Protein AF-A0A951KQ25-F1 (afdb_monomer_lite)

pLDDT: mean 88.74, std 12.43, range [46.16, 98.75]

Foldseek 3Di:
DDKDKDKDKDWDAPVNCVVDQKDWDKDWDQFWFQKKKKFKDKAAPDPVCRVPDFFKWKFKFAQCADDPPPRVRGFFTAGRQDRMWMEGQVDIQQRGDHRTGGTTMMIIMIRRPDADNSTMMMMMMMMTHGDPDDGDDDDPDPDPDPPPPPPPPPVDDDDFAEAAEDEASSYRDDHHPVRVVVVCVVVVGPDYDYDHPHDD

Secondary structure (DSSP, 8-state):
-EEEEEEEEEEE-HHHHHH-SEEEEEEEESS-EEEEEEEEEEEESSGGGTTS--EEEEEEE-TT---TTT-TTEEEE-TTS-SEEEEESS-B-TTB----B-SEEEEEEEEEEE--TT-EEEEEEEEEEE--SPPP----PPPP----------SS-----EEEEE--TTTT-SS-HHHHHHHHHHTT-SEEEE--SS--

Radius of gyration: 20.43 Å; chains: 1; bounding box: 43×46×65 Å

Sequence (200 aa):
MNTFTLQIDGHVSLEDKRNNDYRYVPFTLPLPAARLQVSYRYAAASPAEAHEPTVIDLGLFDPRGSEFPGGIGFRGWSGGARSKFMITAEEATPGYLPGPLPAGTYQVLLGLYQIPPGGADYQITIAATLTQEPLPIIAAMDAPAAVVEQAIDTGERFWLRGDWQSHTHHSDAHVTPEQLTAKARALGLDFLAITDYNTI

Structure (mmCIF, N/CA/C/O backbone):
data_AF-A0A951KQ25-F1
#
_entry.id   AF-A0A951KQ25-F1
#
loop_
_atom_site.group_PDB
_atom_site.id
_atom_site.type_symbol
_atom_site.label_atom_id
_atom_site.label_alt_id
_atom_site.label_comp_id
_atom_site.label_asym_id
_atom_site.label_entity_id
_atom_site.label_seq_id
_atom_site.pdbx_PDB_ins_code
_atom_site.Cartn_x
_atom_site.Cartn_y
_atom_site.Cartn_z
_atom_site.occupancy
_atom_site.B_iso_or_equiv
_atom_site.auth_seq_id
_atom_site.auth_comp_id
_atom_site.auth_asym_id
_atom_site.auth_atom_id
_atom_site.pdbx_PDB_model_num
ATOM 1 N N . MET A 1 1 ? -11.757 11.359 -20.714 1.00 60.56 1 MET A N 1
ATOM 2 C CA . MET A 1 1 ? -10.817 10.934 -19.655 1.00 60.56 1 MET A CA 1
ATOM 3 C C . MET A 1 1 ? -9.619 10.293 -20.323 1.00 60.56 1 MET A C 1
ATOM 5 O O . MET A 1 1 ? -9.824 9.447 -21.183 1.00 60.56 1 MET A O 1
ATOM 9 N N . ASN A 1 2 ? -8.408 10.746 -20.002 1.00 85.50 2 ASN A N 1
ATOM 10 C CA . ASN A 1 2 ? -7.184 10.216 -20.600 1.00 85.50 2 ASN A CA 1
ATOM 11 C C . ASN A 1 2 ? -6.657 9.079 -19.712 1.00 85.50 2 ASN A C 1
ATOM 13 O O . ASN A 1 2 ? -6.487 9.275 -18.510 1.00 85.50 2 ASN A O 1
ATOM 17 N N . THR A 1 3 ? -6.451 7.889 -20.266 1.00 91.75 3 THR A N 1
ATOM 18 C CA . THR A 1 3 ? -5.993 6.723 -19.497 1.00 91.75 3 THR A CA 1
ATOM 19 C C . THR A 1 3 ? -4.470 6.639 -19.540 1.00 91.75 3 THR A C 1
ATOM 21 O O . THR A 1 3 ? -3.866 6.776 -20.598 1.00 91.75 3 THR A O 1
ATOM 24 N N . PHE A 1 4 ? -3.851 6.399 -18.388 1.00 96.56 4 PHE A N 1
ATOM 25 C CA . PHE A 1 4 ? -2.427 6.112 -18.243 1.00 96.56 4 PHE A CA 1
ATOM 26 C C . PHE A 1 4 ? -2.246 4.647 -17.852 1.00 96.56 4 PHE A C 1
ATOM 28 O O . PHE A 1 4 ? -2.974 4.134 -16.999 1.00 96.56 4 PHE A O 1
ATOM 35 N N . THR A 1 5 ? -1.283 3.961 -18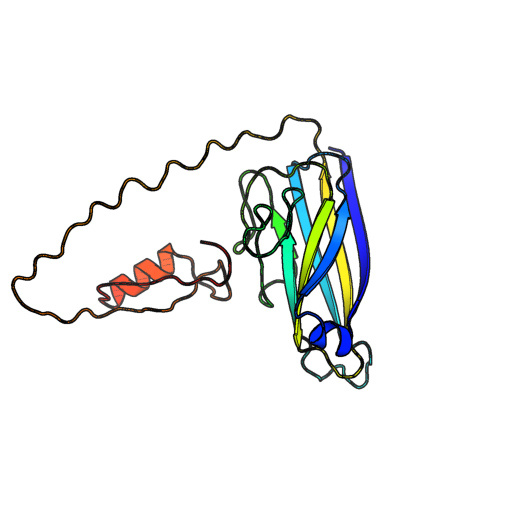.459 1.00 97.62 5 THR A N 1
ATOM 36 C CA . THR A 1 5 ? -0.910 2.597 -18.076 1.00 97.62 5 THR A CA 1
ATOM 37 C C . THR A 1 5 ? 0.597 2.434 -18.171 1.00 97.62 5 THR A C 1
ATOM 39 O O . THR A 1 5 ? 1.204 2.854 -19.152 1.00 97.62 5 THR A O 1
ATOM 42 N N . LEU A 1 6 ? 1.186 1.825 -17.147 1.00 98.44 6 LEU A N 1
ATOM 43 C CA . LEU A 1 6 ? 2.609 1.532 -17.067 1.00 98.44 6 LEU A CA 1
ATOM 44 C C . LEU A 1 6 ? 2.804 0.142 -16.467 1.00 98.44 6 LEU A C 1
ATOM 46 O O . LEU A 1 6 ? 2.183 -0.199 -15.461 1.00 98.44 6 LEU A O 1
ATOM 50 N N . GLN A 1 7 ? 3.690 -0.636 -17.075 1.00 98.62 7 GLN A N 1
ATOM 51 C CA . GLN A 1 7 ? 4.165 -1.897 -16.530 1.00 98.62 7 GLN A CA 1
ATOM 52 C C . GLN A 1 7 ? 5.635 -1.742 -16.151 1.00 98.62 7 GLN A C 1
ATOM 54 O O . GLN A 1 7 ? 6.405 -1.151 -16.907 1.00 98.62 7 GLN A O 1
ATOM 59 N N . ILE A 1 8 ? 6.003 -2.253 -14.981 1.00 98.62 8 ILE A N 1
ATOM 60 C CA . ILE A 1 8 ? 7.376 -2.248 -14.484 1.00 98.62 8 ILE A CA 1
ATOM 61 C C . ILE A 1 8 ? 7.723 -3.669 -14.075 1.00 98.62 8 ILE A C 1
ATOM 63 O O . ILE A 1 8 ? 7.067 -4.246 -13.211 1.00 98.62 8 ILE A O 1
ATOM 67 N N . ASP A 1 9 ? 8.755 -4.213 -14.698 1.00 98.38 9 ASP A N 1
ATOM 68 C CA . ASP A 1 9 ? 9.332 -5.509 -14.373 1.00 98.38 9 ASP A CA 1
ATOM 69 C C . ASP A 1 9 ? 10.614 -5.300 -13.559 1.00 98.38 9 ASP A C 1
ATOM 71 O O . ASP A 1 9 ? 11.345 -4.329 -13.778 1.00 98.38 9 ASP A O 1
ATOM 75 N N . GLY A 1 10 ? 10.897 -6.195 -12.617 1.00 98.06 10 GLY A N 1
ATOM 76 C CA . GLY A 1 10 ? 12.100 -6.104 -11.801 1.00 98.06 10 GLY A CA 1
ATOM 77 C C . GLY A 1 10 ? 12.425 -7.382 -11.044 1.00 98.06 10 GLY A C 1
ATOM 78 O O . GLY A 1 10 ? 11.666 -8.347 -11.055 1.00 98.06 10 GLY A O 1
ATOM 79 N N . HIS A 1 11 ? 13.576 -7.355 -10.379 1.00 98.06 11 HIS A N 1
ATOM 80 C CA . HIS A 1 11 ? 14.119 -8.453 -9.591 1.00 98.06 11 HIS A CA 1
ATOM 81 C C . HIS A 1 11 ? 14.554 -7.938 -8.218 1.00 98.06 11 HIS A C 1
ATOM 83 O O . HIS A 1 11 ? 15.036 -6.805 -8.101 1.00 98.06 11 HIS A O 1
ATOM 89 N N . VAL A 1 12 ? 14.390 -8.768 -7.192 1.00 98.06 12 VAL A N 1
ATOM 90 C CA . VAL A 1 12 ? 14.922 -8.554 -5.842 1.00 98.06 12 VAL A CA 1
ATOM 91 C C . VAL A 1 12 ? 15.672 -9.791 -5.376 1.00 98.06 12 VAL A C 1
ATOM 93 O O . VAL A 1 12 ? 15.195 -10.917 -5.495 1.00 98.06 12 VAL A O 1
ATOM 96 N N . SER A 1 13 ? 16.845 -9.567 -4.806 1.00 97.44 13 SER A N 1
ATOM 97 C CA . SER A 1 13 ? 17.728 -10.602 -4.284 1.00 97.44 13 SER A CA 1
ATOM 98 C C . SER A 1 13 ? 17.712 -10.650 -2.752 1.00 97.44 13 SER A C 1
ATOM 100 O O . SER A 1 13 ? 17.224 -9.742 -2.072 1.00 97.44 13 SER A O 1
ATOM 102 N N . LEU A 1 14 ? 18.318 -11.693 -2.178 1.00 95.25 14 LEU A N 1
ATOM 103 C CA . LEU A 1 14 ? 18.612 -11.720 -0.742 1.00 95.25 14 LEU A CA 1
ATOM 104 C C . LEU A 1 14 ? 19.540 -10.581 -0.303 1.00 95.25 14 LEU A C 1
ATOM 106 O O . LEU A 1 14 ? 19.454 -10.140 0.840 1.00 95.25 14 LEU A O 1
ATOM 110 N N . GLU A 1 15 ? 20.443 -10.123 -1.172 1.00 97.25 15 GLU A N 1
ATOM 111 C CA . GLU A 1 15 ? 21.316 -8.989 -0.866 1.00 97.25 15 GLU A CA 1
ATOM 112 C C . GLU A 1 15 ? 20.510 -7.695 -0.755 1.00 97.25 15 GLU A C 1
ATOM 114 O O . GLU A 1 15 ? 20.702 -6.943 0.199 1.00 97.25 15 GLU A O 1
ATOM 119 N N . ASP A 1 16 ? 19.539 -7.489 -1.648 1.00 97.38 16 ASP A N 1
ATOM 120 C CA . ASP A 1 16 ? 18.612 -6.361 -1.555 1.00 97.38 16 ASP A CA 1
ATOM 121 C C . ASP A 1 16 ? 17.887 -6.355 -0.213 1.00 97.38 16 ASP A C 1
ATOM 123 O O . ASP A 1 16 ? 17.933 -5.346 0.486 1.00 97.38 16 ASP A O 1
ATOM 127 N N . LYS A 1 17 ? 17.314 -7.501 0.185 1.00 95.44 17 LYS A N 1
ATOM 128 C CA . LYS A 1 17 ? 16.651 -7.653 1.488 1.00 95.44 17 LYS A CA 1
ATOM 129 C C . LYS A 1 17 ? 17.592 -7.361 2.661 1.00 95.44 17 LYS A C 1
ATOM 131 O O . LYS A 1 17 ? 17.181 -6.742 3.635 1.00 95.44 17 LYS A O 1
ATOM 136 N N . ARG A 1 18 ? 18.846 -7.820 2.599 1.00 96.19 18 ARG A N 1
ATOM 137 C CA . ARG A 1 18 ? 19.840 -7.582 3.664 1.00 96.19 18 ARG A CA 1
ATOM 138 C C . ARG A 1 18 ? 20.216 -6.109 3.788 1.00 96.19 18 ARG A C 1
ATOM 140 O O . ARG A 1 18 ? 20.493 -5.656 4.894 1.00 96.19 18 ARG A O 1
ATOM 147 N N . ASN A 1 19 ? 20.248 -5.390 2.671 1.00 96.12 19 ASN A N 1
ATOM 148 C CA . ASN A 1 19 ? 20.586 -3.972 2.640 1.00 96.12 19 ASN A CA 1
ATOM 149 C C . ASN A 1 19 ? 19.410 -3.098 3.083 1.00 96.12 19 ASN A C 1
ATOM 151 O O . ASN A 1 19 ? 19.608 -2.100 3.774 1.00 96.12 19 ASN A O 1
ATOM 155 N N . ASN A 1 20 ? 18.194 -3.453 2.668 1.00 93.62 20 ASN A N 1
ATOM 156 C CA . ASN A 1 20 ? 16.976 -2.748 3.028 1.00 93.62 20 ASN A CA 1
ATOM 157 C C . ASN A 1 20 ? 15.776 -3.698 2.936 1.00 93.62 20 ASN A C 1
ATOM 159 O O . ASN A 1 20 ? 15.554 -4.329 1.904 1.00 93.62 20 ASN A O 1
ATOM 163 N N . ASP A 1 21 ? 14.944 -3.738 3.976 1.00 93.69 21 ASP A N 1
ATOM 164 C CA . ASP A 1 21 ? 13.692 -4.503 3.946 1.00 93.69 21 ASP A CA 1
ATOM 165 C C . ASP A 1 21 ? 12.679 -3.952 2.926 1.00 93.69 21 ASP A C 1
ATOM 167 O O . ASP A 1 21 ? 11.667 -4.595 2.652 1.00 93.69 21 ASP A O 1
ATOM 171 N N . TYR A 1 22 ? 12.946 -2.787 2.331 1.00 93.50 22 TYR A N 1
ATOM 172 C CA . TYR A 1 22 ? 12.065 -2.127 1.381 1.00 93.50 22 TYR A CA 1
ATOM 173 C C . TYR A 1 22 ? 12.749 -1.842 0.046 1.00 93.50 22 TYR A C 1
ATOM 175 O O . TYR A 1 22 ? 13.848 -1.285 -0.024 1.00 93.50 22 TYR A O 1
ATOM 183 N N . ARG A 1 23 ? 12.026 -2.123 -1.039 1.00 95.88 23 ARG A N 1
ATOM 184 C CA . ARG A 1 23 ? 12.350 -1.670 -2.391 1.00 95.88 23 ARG A CA 1
ATOM 185 C C . ARG A 1 23 ? 11.338 -0.615 -2.832 1.00 95.88 23 ARG A C 1
ATOM 187 O O . ARG A 1 23 ? 10.141 -0.876 -2.882 1.00 95.88 23 ARG A O 1
ATOM 194 N N . TYR A 1 24 ? 11.835 0.562 -3.200 1.00 95.56 24 TYR A N 1
ATOM 195 C CA . TYR A 1 24 ? 11.031 1.655 -3.749 1.00 95.56 2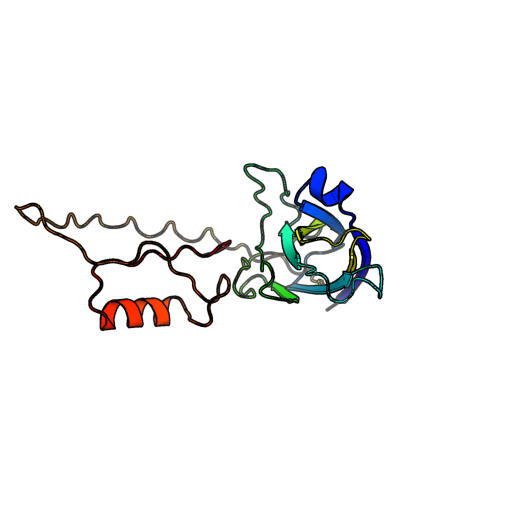4 TYR A CA 1
ATOM 196 C C . TYR A 1 24 ? 11.128 1.646 -5.274 1.00 95.56 24 TYR A C 1
ATOM 198 O O . TYR A 1 24 ? 12.229 1.660 -5.830 1.00 95.56 24 TYR A O 1
ATOM 206 N N . VAL A 1 25 ? 9.981 1.594 -5.944 1.00 97.94 25 VAL A N 1
ATOM 207 C CA . VAL A 1 25 ? 9.872 1.547 -7.403 1.00 97.94 25 VAL A CA 1
ATOM 208 C C . VAL A 1 25 ? 9.159 2.814 -7.887 1.00 97.94 25 VAL A C 1
ATOM 210 O O . VAL A 1 25 ? 7.938 2.926 -7.718 1.00 97.94 25 VAL A O 1
ATOM 213 N N . PRO A 1 26 ? 9.887 3.781 -8.476 1.00 97.88 26 PRO A N 1
ATOM 214 C CA . PRO A 1 26 ? 9.305 5.057 -8.856 1.00 97.88 26 PRO A CA 1
ATOM 215 C C . PRO A 1 26 ? 8.461 4.950 -10.125 1.00 97.88 26 PRO A C 1
ATOM 217 O O . PRO A 1 26 ? 8.818 4.258 -11.079 1.00 97.88 26 PRO A O 1
ATOM 220 N N . PHE A 1 27 ? 7.381 5.726 -10.178 1.00 98.44 27 PHE A N 1
ATOM 221 C CA . PHE A 1 27 ? 6.685 6.049 -11.422 1.00 98.44 27 PHE A CA 1
ATOM 222 C C . PHE A 1 27 ? 6.151 7.477 -11.378 1.00 98.44 27 PHE A C 1
ATOM 224 O O . PHE A 1 27 ? 5.847 8.004 -10.310 1.00 98.44 27 PHE A O 1
ATOM 231 N N . THR A 1 28 ? 6.004 8.110 -12.539 1.00 98.38 28 THR A N 1
ATOM 232 C CA . THR A 1 28 ? 5.539 9.499 -12.623 1.00 98.38 28 THR A CA 1
ATOM 233 C C . THR A 1 28 ? 4.183 9.566 -13.307 1.00 98.38 28 THR A C 1
ATOM 235 O O . THR A 1 28 ? 4.036 9.134 -14.450 1.00 98.38 28 THR A O 1
ATOM 238 N N . LEU A 1 29 ? 3.197 10.150 -12.623 1.00 97.94 29 LEU A N 1
ATOM 239 C CA . LEU A 1 29 ? 1.949 10.558 -13.261 1.00 97.94 29 LEU A CA 1
ATOM 240 C C . LEU A 1 29 ? 2.147 11.938 -13.905 1.00 97.94 29 LEU A C 1
ATOM 242 O O . LEU A 1 29 ? 2.522 12.879 -13.200 1.00 97.94 29 LEU A O 1
ATOM 246 N N . PRO A 1 30 ? 1.892 12.091 -15.219 1.00 96.19 30 PRO A N 1
ATOM 247 C CA . PRO A 1 30 ? 2.125 13.356 -15.921 1.00 96.19 30 PRO A CA 1
ATOM 248 C C . PRO A 1 30 ? 1.065 14.422 -15.609 1.00 96.19 30 PRO A C 1
ATOM 250 O O . PRO A 1 30 ? 1.299 15.608 -15.812 1.00 96.19 30 PRO A O 1
ATOM 253 N N . LEU A 1 31 ? -0.104 14.000 -15.130 1.00 96.69 31 LEU A N 1
ATOM 254 C CA . LEU A 1 31 ? -1.220 14.841 -14.712 1.00 96.69 31 LEU A CA 1
ATOM 255 C C . LEU A 1 31 ? -1.811 14.270 -13.418 1.00 96.69 31 LEU A C 1
ATOM 257 O O . LEU A 1 31 ? -1.559 13.099 -13.110 1.00 96.69 31 LEU A O 1
ATOM 261 N N . PRO A 1 32 ? -2.616 15.051 -12.679 1.00 96.56 32 PRO A N 1
ATOM 262 C CA . PRO A 1 32 ? -3.414 14.506 -11.593 1.00 96.56 32 PRO A CA 1
ATOM 263 C C . PRO A 1 32 ? -4.308 13.357 -12.070 1.00 96.56 32 PRO A C 1
ATOM 265 O O . PRO A 1 32 ? -4.677 13.278 -13.246 1.00 96.56 32 PRO A O 1
ATOM 268 N N . ALA A 1 33 ? -4.683 12.471 -11.153 1.00 96.88 33 ALA A N 1
ATOM 269 C CA . ALA A 1 33 ? -5.572 11.354 -11.440 1.00 96.88 33 ALA A CA 1
ATOM 270 C C . ALA A 1 33 ? -6.877 11.459 -10.644 1.00 96.88 33 ALA A C 1
ATOM 272 O O . ALA A 1 33 ? -6.883 11.793 -9.467 1.00 96.88 33 ALA A O 1
ATOM 273 N N . ALA A 1 34 ? -7.995 11.117 -11.282 1.00 95.94 34 ALA A N 1
ATOM 274 C CA . ALA A 1 34 ? -9.255 10.867 -10.583 1.00 95.94 34 ALA A CA 1
ATOM 275 C C . ALA A 1 34 ? -9.260 9.476 -9.923 1.00 95.94 34 ALA A C 1
ATOM 277 O O . ALA A 1 34 ? -9.958 9.233 -8.943 1.00 95.94 34 ALA A O 1
ATOM 278 N N . ARG A 1 35 ? -8.474 8.543 -10.473 1.00 97.19 35 ARG A N 1
ATOM 279 C CA . ARG A 1 35 ? -8.367 7.161 -10.003 1.00 97.19 35 ARG A CA 1
ATOM 280 C C . ARG A 1 35 ? -6.979 6.615 -10.290 1.00 97.19 35 ARG A C 1
ATOM 282 O O . ARG A 1 35 ? -6.511 6.733 -11.423 1.00 97.19 35 ARG A O 1
ATOM 289 N N . LEU A 1 36 ? -6.384 5.947 -9.309 1.00 98.44 36 LEU A N 1
ATOM 290 C CA . LEU A 1 36 ? -5.154 5.170 -9.437 1.00 98.44 36 LEU A CA 1
ATOM 291 C C . LEU A 1 36 ? -5.424 3.729 -9.005 1.00 98.44 36 LEU A C 1
ATOM 293 O O . LEU A 1 36 ? -6.012 3.485 -7.955 1.00 98.44 36 LEU A O 1
ATOM 297 N N . GLN A 1 37 ? -4.981 2.774 -9.811 1.00 98.44 37 GLN A N 1
ATOM 298 C CA . GLN A 1 37 ? -4.986 1.357 -9.494 1.00 98.44 37 GLN A CA 1
ATOM 299 C C . GLN A 1 37 ? -3.578 0.809 -9.689 1.00 98.44 37 GLN A C 1
ATOM 301 O O . GLN A 1 37 ? -2.960 1.028 -10.732 1.00 98.44 37 GLN A O 1
ATOM 306 N N . VAL A 1 38 ? -3.091 0.072 -8.699 1.00 98.44 38 VAL A N 1
ATOM 307 C CA . VAL A 1 38 ? -1.805 -0.620 -8.768 1.00 98.44 38 VAL A CA 1
ATOM 308 C C . VAL A 1 38 ? -2.045 -2.081 -8.441 1.00 98.44 38 VAL A C 1
ATOM 310 O O . VAL A 1 38 ? -2.801 -2.423 -7.532 1.00 98.44 38 VAL A O 1
ATOM 313 N N . SER A 1 39 ? -1.420 -2.951 -9.216 1.00 97.94 39 SER A N 1
ATOM 314 C CA . SER A 1 39 ? -1.407 -4.389 -8.984 1.00 97.94 39 SER A CA 1
ATOM 315 C C . SER A 1 39 ? -0.019 -4.930 -9.243 1.00 97.94 39 SER A C 1
ATOM 317 O O . SER A 1 39 ? 0.767 -4.308 -9.956 1.00 97.94 39 SER A O 1
ATOM 319 N N . TYR A 1 40 ? 0.275 -6.085 -8.678 1.00 97.50 40 TYR A N 1
ATOM 320 C CA . TYR A 1 40 ? 1.542 -6.761 -8.880 1.00 97.50 40 TYR A CA 1
ATOM 321 C C . TYR A 1 40 ? 1.358 -8.271 -8.869 1.00 97.50 40 TYR A C 1
ATOM 323 O O . TYR A 1 40 ? 0.371 -8.810 -8.362 1.00 97.50 40 TYR A O 1
ATOM 331 N N . ARG A 1 41 ? 2.340 -8.942 -9.449 1.00 96.69 41 ARG A N 1
ATOM 332 C CA . ARG A 1 41 ? 2.589 -10.364 -9.259 1.00 96.69 41 ARG A CA 1
ATOM 333 C C . ARG A 1 41 ? 4.074 -10.558 -9.030 1.00 96.69 41 ARG A C 1
ATOM 335 O O . ARG A 1 41 ? 4.874 -9.765 -9.525 1.00 96.69 41 ARG A O 1
ATOM 342 N N . TYR A 1 42 ? 4.423 -11.621 -8.333 1.00 96.06 42 TYR A N 1
ATOM 343 C CA . TYR A 1 42 ? 5.803 -12.022 -8.139 1.00 96.06 42 TYR A CA 1
ATOM 344 C C . TYR A 1 42 ? 5.902 -13.537 -8.034 1.00 96.06 42 TYR A C 1
ATOM 346 O O . TYR A 1 42 ? 4.909 -14.218 -7.768 1.00 96.06 42 TYR A O 1
ATOM 354 N N . ALA A 1 43 ? 7.102 -14.049 -8.261 1.00 95.62 43 ALA A N 1
ATOM 355 C CA . ALA A 1 43 ? 7.444 -15.449 -8.081 1.00 95.62 43 ALA A CA 1
ATOM 356 C C . ALA A 1 43 ? 8.931 -15.574 -7.743 1.00 95.62 43 ALA A C 1
ATOM 358 O O . ALA A 1 43 ? 9.713 -14.669 -8.042 1.00 95.62 43 ALA A O 1
ATOM 359 N N . ALA A 1 44 ? 9.324 -16.706 -7.157 1.00 95.69 44 ALA A N 1
ATOM 360 C CA . ALA A 1 44 ? 10.731 -17.081 -7.087 1.00 95.69 44 ALA A CA 1
ATOM 361 C C . ALA A 1 44 ? 11.349 -17.028 -8.496 1.00 95.69 44 ALA A C 1
ATOM 363 O O . ALA A 1 44 ? 10.738 -17.501 -9.458 1.00 95.69 44 ALA A O 1
ATOM 364 N N . ALA A 1 45 ? 12.547 -16.454 -8.618 1.00 94.75 45 ALA A N 1
ATOM 365 C CA . ALA A 1 45 ? 13.208 -16.293 -9.915 1.00 94.75 45 ALA A CA 1
ATOM 366 C C . ALA A 1 45 ? 13.615 -17.650 -10.520 1.00 94.75 45 ALA A C 1
ATOM 368 O O . ALA A 1 45 ? 13.618 -17.840 -11.737 1.00 94.75 45 ALA A O 1
ATOM 369 N N . SER A 1 46 ? 13.927 -18.629 -9.664 1.00 92.56 46 SER A N 1
ATOM 370 C CA . SER A 1 46 ? 14.221 -20.001 -10.069 1.00 92.56 46 SER A CA 1
ATOM 371 C C . SER A 1 46 ? 12.982 -20.895 -9.95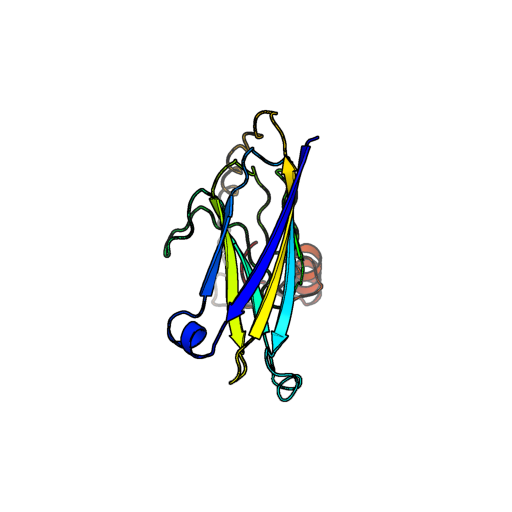5 1.00 92.56 46 SER A C 1
ATOM 373 O O . SER A 1 46 ? 12.430 -21.036 -8.861 1.00 92.56 46 SER A O 1
ATOM 375 N N . PRO A 1 47 ? 12.593 -21.622 -11.022 1.00 89.69 47 PRO A N 1
ATOM 376 C CA . PRO A 1 47 ? 11.544 -22.638 -10.935 1.00 89.69 47 PRO A CA 1
ATOM 377 C C . PRO A 1 47 ? 11.852 -23.755 -9.929 1.00 89.69 47 PRO A C 1
ATOM 379 O O . PRO A 1 47 ? 10.931 -24.358 -9.386 1.00 89.69 47 PRO A O 1
ATOM 382 N N . ALA A 1 48 ? 13.135 -24.030 -9.662 1.00 92.06 48 ALA A N 1
ATOM 383 C CA . ALA A 1 48 ? 13.544 -25.021 -8.665 1.00 92.06 48 ALA A CA 1
ATOM 384 C C . ALA A 1 48 ? 13.207 -24.585 -7.227 1.00 92.06 48 ALA A C 1
ATOM 386 O O . ALA A 1 48 ? 13.084 -25.430 -6.346 1.00 92.06 48 ALA A O 1
ATOM 387 N N . GLU A 1 49 ? 13.024 -23.282 -7.010 1.00 90.75 49 GLU A N 1
ATOM 388 C CA . GLU A 1 49 ? 12.686 -22.671 -5.723 1.00 90.75 49 GLU A CA 1
ATOM 389 C C . GLU A 1 49 ? 11.217 -22.220 -5.680 1.00 90.75 49 GLU A C 1
ATOM 391 O O . GLU A 1 49 ? 10.813 -21.514 -4.766 1.00 90.75 49 GLU A O 1
ATOM 396 N N . ALA A 1 50 ? 10.376 -22.638 -6.635 1.00 86.19 50 ALA A N 1
ATOM 397 C CA . ALA A 1 50 ? 8.966 -22.232 -6.688 1.00 86.19 50 ALA A CA 1
ATOM 398 C C . ALA A 1 50 ? 8.146 -22.655 -5.450 1.00 86.19 50 ALA A C 1
ATOM 400 O O . ALA A 1 50 ? 7.058 -22.129 -5.219 1.00 86.19 50 ALA A O 1
ATOM 401 N N . HIS A 1 51 ? 8.651 -23.620 -4.677 1.00 88.56 51 HIS A N 1
ATOM 402 C CA . HIS A 1 51 ? 8.058 -24.071 -3.417 1.00 88.56 51 HIS A CA 1
ATOM 403 C C . HIS A 1 51 ? 8.573 -23.310 -2.190 1.00 88.56 51 HIS A C 1
ATOM 405 O O . HIS A 1 51 ? 7.991 -23.452 -1.115 1.00 88.56 51 HIS A O 1
ATOM 411 N N . GLU A 1 52 ? 9.643 -22.524 -2.331 1.00 87.81 52 GLU A N 1
ATOM 412 C CA . GLU A 1 52 ? 10.158 -21.691 -1.250 1.00 87.81 52 GLU A CA 1
ATOM 413 C C . GLU A 1 52 ? 9.187 -20.537 -0.976 1.00 87.81 52 GLU A C 1
ATOM 415 O O . GLU A 1 52 ? 8.615 -19.957 -1.911 1.00 87.81 52 GLU A O 1
ATOM 420 N N . PRO A 1 53 ? 8.983 -20.165 0.297 1.00 89.94 53 PRO A N 1
ATOM 421 C CA . PRO A 1 53 ? 8.093 -19.072 0.620 1.00 89.94 53 PRO A CA 1
ATOM 422 C C . PRO A 1 53 ? 8.657 -17.767 0.051 1.00 89.94 53 PRO A C 1
ATOM 424 O O . PRO A 1 53 ? 9.743 -17.309 0.402 1.00 89.94 53 PRO A O 1
ATOM 427 N N . THR A 1 54 ? 7.884 -17.158 -0.840 1.00 93.88 54 THR A N 1
ATOM 428 C CA . THR A 1 54 ? 8.159 -15.832 -1.383 1.00 93.88 54 THR A CA 1
ATOM 429 C C . THR A 1 54 ? 7.033 -14.928 -0.929 1.00 93.88 54 THR A C 1
ATOM 431 O O . THR A 1 54 ? 5.870 -15.206 -1.215 1.00 93.88 54 THR A O 1
ATOM 434 N N . VAL A 1 55 ? 7.367 -13.870 -0.199 1.00 94.44 55 VAL A N 1
ATOM 435 C CA . VAL A 1 55 ? 6.401 -12.883 0.279 1.00 94.44 55 VAL A CA 1
ATOM 436 C C . VAL A 1 55 ? 6.991 -11.508 0.042 1.00 94.44 55 VAL A C 1
ATOM 438 O O . VAL A 1 55 ? 7.964 -11.111 0.687 1.00 94.44 55 VAL A O 1
ATOM 441 N N . ILE A 1 56 ? 6.389 -10.808 -0.910 1.00 95.69 56 ILE A N 1
ATOM 442 C CA . ILE A 1 56 ? 6.638 -9.398 -1.175 1.00 95.69 56 ILE A CA 1
ATOM 443 C C . ILE A 1 56 ? 5.342 -8.673 -0.853 1.00 95.69 56 ILE A C 1
ATOM 445 O O . ILE A 1 56 ? 4.299 -9.099 -1.333 1.00 95.69 56 ILE A O 1
ATOM 449 N N . ASP A 1 57 ? 5.413 -7.615 -0.057 1.00 94.12 57 ASP A N 1
ATOM 450 C CA . ASP A 1 57 ? 4.263 -6.796 0.321 1.00 94.12 57 ASP A CA 1
ATOM 451 C C . ASP A 1 57 ? 4.089 -5.610 -0.631 1.00 94.12 57 ASP A C 1
ATOM 453 O O . ASP A 1 57 ? 5.042 -5.195 -1.288 1.00 94.12 57 ASP A O 1
ATOM 457 N N . LEU A 1 58 ? 2.889 -5.022 -0.676 1.00 94.69 58 LEU A N 1
ATOM 458 C CA . LEU A 1 58 ? 2.573 -3.895 -1.560 1.00 94.69 58 LEU A CA 1
ATOM 459 C C . LEU A 1 58 ? 2.126 -2.652 -0.785 1.00 94.69 58 LEU A C 1
ATOM 461 O O . LEU A 1 58 ? 1.150 -2.697 -0.041 1.00 94.69 58 LEU A O 1
ATOM 465 N N . GLY A 1 59 ? 2.755 -1.510 -1.049 1.00 94.69 59 GLY A N 1
ATOM 466 C CA . GLY A 1 59 ? 2.386 -0.199 -0.515 1.00 94.69 59 GLY A CA 1
ATOM 467 C C . GLY A 1 59 ? 2.604 0.936 -1.514 1.00 94.69 59 GLY A C 1
ATOM 468 O O . GLY A 1 59 ? 3.035 0.717 -2.650 1.00 94.69 59 GLY A O 1
ATOM 469 N N . LEU A 1 60 ? 2.285 2.162 -1.098 1.00 96.00 60 LEU A N 1
ATOM 470 C CA . LEU A 1 60 ? 2.421 3.348 -1.943 1.00 96.00 60 LEU A CA 1
ATOM 471 C C . LEU A 1 60 ? 2.800 4.591 -1.132 1.00 96.00 60 LEU A C 1
ATOM 473 O O . LEU A 1 60 ? 2.161 4.907 -0.129 1.00 96.00 60 LEU A O 1
ATOM 477 N N . PHE A 1 61 ? 3.768 5.343 -1.651 1.00 96.25 61 PHE A N 1
ATOM 478 C CA . PHE A 1 61 ? 3.964 6.752 -1.329 1.00 96.25 61 PHE A CA 1
ATOM 479 C C . PHE A 1 61 ? 3.620 7.628 -2.534 1.00 96.25 61 PHE A C 1
ATOM 481 O O . PHE A 1 61 ? 3.887 7.269 -3.683 1.00 96.25 61 PHE A O 1
ATOM 488 N N . ASP A 1 62 ? 3.033 8.784 -2.262 1.00 96.44 62 ASP A N 1
ATOM 489 C CA . ASP A 1 62 ? 2.730 9.814 -3.246 1.00 96.44 62 ASP A CA 1
ATOM 490 C C . ASP A 1 62 ? 3.843 10.883 -3.337 1.00 96.44 62 ASP A C 1
ATOM 492 O O . ASP A 1 62 ? 4.826 10.823 -2.587 1.00 96.44 62 ASP A O 1
ATOM 496 N N . PRO A 1 63 ? 3.715 11.871 -4.246 1.00 96.06 63 PRO A N 1
ATOM 497 C CA . PRO A 1 63 ? 4.742 12.883 -4.489 1.00 96.06 63 PRO A CA 1
ATOM 498 C C . PRO A 1 63 ? 5.113 13.766 -3.296 1.00 96.06 63 PRO A C 1
ATOM 500 O O . PRO A 1 63 ? 6.088 14.508 -3.386 1.00 96.06 63 PRO A O 1
ATOM 503 N N . ARG A 1 64 ? 4.369 13.715 -2.184 1.00 92.88 64 ARG A N 1
ATOM 504 C CA . ARG A 1 64 ? 4.716 14.449 -0.960 1.00 92.88 64 ARG A CA 1
ATOM 505 C C . ARG A 1 64 ? 5.916 13.835 -0.228 1.00 92.88 64 ARG A C 1
ATOM 507 O O . ARG A 1 64 ? 6.468 14.488 0.651 1.00 92.88 64 ARG A O 1
ATOM 514 N N . GLY A 1 65 ? 6.339 12.626 -0.607 1.00 89.06 65 GLY A N 1
ATOM 515 C CA . GLY A 1 65 ? 7.610 12.031 -0.189 1.00 89.06 65 GLY A CA 1
ATOM 516 C C . GLY A 1 65 ? 7.473 10.751 0.634 1.00 89.06 65 GLY A C 1
ATOM 517 O O . GLY A 1 65 ? 6.446 10.494 1.265 1.00 89.06 65 GLY A O 1
ATOM 518 N N . SER A 1 66 ? 8.549 9.960 0.625 1.00 86.19 66 SER A N 1
ATOM 519 C CA . SER A 1 66 ? 8.650 8.624 1.235 1.00 86.19 66 SER A CA 1
ATOM 520 C C . SER A 1 66 ? 9.703 8.519 2.343 1.00 86.19 66 SER A C 1
ATOM 522 O O . SER A 1 66 ? 10.104 7.417 2.705 1.00 86.19 66 SER A O 1
ATOM 524 N N . GLU A 1 67 ? 10.198 9.652 2.841 1.00 82.31 67 GLU A N 1
ATOM 525 C CA . GLU A 1 67 ? 11.261 9.697 3.851 1.00 82.31 67 GLU A CA 1
ATOM 526 C C . GLU A 1 67 ? 10.806 9.070 5.179 1.00 82.31 67 GLU A C 1
ATOM 528 O O . GLU A 1 67 ? 9.652 9.211 5.577 1.00 82.31 67 GLU A O 1
ATOM 533 N N . PHE A 1 68 ? 11.702 8.399 5.904 1.00 66.19 68 PHE A N 1
ATOM 534 C CA . PHE A 1 68 ? 11.413 7.886 7.246 1.00 66.19 68 PHE A CA 1
ATOM 535 C C . PHE A 1 68 ? 12.359 8.506 8.290 1.00 66.19 68 PHE A C 1
ATOM 537 O O . PHE A 1 68 ? 13.570 8.512 8.063 1.00 66.19 68 PHE A O 1
ATOM 544 N N . PRO A 1 69 ? 11.852 8.959 9.457 1.00 62.75 69 PRO A N 1
ATOM 545 C CA . PRO A 1 69 ? 10.437 9.078 9.824 1.00 62.75 69 PRO A CA 1
ATOM 546 C C . PRO A 1 69 ? 9.774 10.298 9.156 1.00 62.75 69 PRO A C 1
ATOM 548 O O . PRO A 1 69 ? 10.437 11.287 8.861 1.00 62.75 69 PRO A O 1
ATOM 551 N N . GLY A 1 70 ? 8.450 10.265 8.973 1.00 62.03 70 GLY A N 1
ATOM 552 C CA . GLY A 1 70 ? 7.686 11.462 8.584 1.00 62.03 70 GLY A CA 1
ATOM 553 C C . GLY A 1 70 ? 7.365 11.617 7.095 1.00 62.03 70 GLY A C 1
ATOM 554 O O . GLY A 1 70 ? 7.038 12.720 6.663 1.00 62.03 70 GLY A O 1
ATOM 555 N N . GLY A 1 71 ? 7.413 10.536 6.316 1.00 72.50 71 GLY A N 1
ATOM 556 C CA . GLY A 1 71 ? 6.993 10.491 4.916 1.00 72.50 71 GLY A CA 1
ATOM 557 C C . GLY A 1 71 ? 5.504 10.786 4.780 1.00 72.50 71 GLY A C 1
ATOM 558 O O . GLY A 1 71 ? 4.673 9.880 4.751 1.00 72.50 71 GLY A O 1
ATOM 559 N N . ILE A 1 72 ? 5.167 12.072 4.691 1.00 84.62 72 ILE A N 1
ATOM 560 C CA . ILE A 1 72 ? 3.789 12.581 4.615 1.00 84.62 72 ILE A CA 1
ATOM 561 C C . ILE A 1 72 ? 3.046 12.130 3.349 1.00 84.62 72 ILE A C 1
ATOM 563 O O . ILE A 1 72 ? 1.840 12.344 3.234 1.00 84.62 72 ILE A O 1
ATOM 567 N N . GLY A 1 73 ? 3.755 11.518 2.396 1.00 92.00 73 GLY A N 1
ATOM 568 C CA . GLY A 1 73 ? 3.181 10.932 1.197 1.00 92.00 73 GLY A CA 1
ATOM 569 C C . GLY A 1 73 ? 2.649 9.515 1.374 1.00 92.00 73 GLY A C 1
ATOM 570 O O . GLY A 1 73 ? 2.195 8.951 0.385 1.00 92.00 73 GLY A O 1
ATOM 571 N N . PHE A 1 74 ? 2.697 8.905 2.565 1.00 92.56 74 PHE A N 1
ATOM 572 C CA . PHE A 1 74 ? 2.194 7.539 2.751 1.00 92.56 74 PHE A CA 1
ATOM 573 C C . PHE A 1 74 ? 0.718 7.434 2.346 1.00 92.56 74 PHE A C 1
ATOM 575 O O . PHE A 1 74 ? -0.118 8.226 2.784 1.00 92.56 74 PHE A O 1
ATOM 582 N N . ARG A 1 75 ? 0.394 6.457 1.492 1.00 93.69 75 ARG A N 1
ATOM 583 C CA . ARG A 1 75 ? -0.972 6.211 1.003 1.00 93.69 75 ARG A CA 1
ATOM 584 C C . ARG A 1 75 ? -1.544 4.874 1.418 1.00 93.69 75 ARG A C 1
ATOM 586 O O . ARG A 1 75 ? -2.709 4.635 1.118 1.00 93.69 75 ARG A O 1
ATOM 593 N N . GLY A 1 76 ? -0.774 4.032 2.092 1.00 91.69 76 GLY A N 1
ATOM 594 C CA . GLY A 1 76 ? -1.237 2.732 2.548 1.00 91.69 76 GLY A CA 1
ATOM 595 C C . GLY A 1 76 ? -0.327 1.583 2.166 1.00 91.69 76 GLY A C 1
ATOM 596 O O . GLY A 1 76 ? 0.631 1.723 1.398 1.00 91.69 76 GLY A O 1
ATOM 597 N N . TRP A 1 77 ? -0.672 0.433 2.725 1.00 89.94 77 TRP A N 1
ATOM 598 C CA . TRP A 1 77 ? 0.088 -0.801 2.642 1.00 89.94 77 TRP A CA 1
ATOM 599 C C . TRP A 1 77 ? -0.865 -1.985 2.838 1.00 89.94 77 TRP A C 1
ATOM 601 O O . TRP A 1 77 ? -1.694 -1.997 3.744 1.00 89.94 77 TRP A O 1
ATOM 611 N N . SER A 1 78 ? -0.756 -2.985 1.968 1.00 83.94 78 SER A N 1
ATOM 612 C CA . SER A 1 78 ? -1.569 -4.209 1.992 1.00 83.94 78 SER A CA 1
ATOM 613 C C . SER A 1 78 ? -0.925 -5.353 2.769 1.00 83.94 78 SER A C 1
ATOM 615 O O . SER A 1 78 ? -1.591 -6.343 3.059 1.00 83.94 78 SER A O 1
ATOM 617 N N . GLY A 1 79 ? 0.381 -5.292 3.017 1.00 76.44 79 GLY A N 1
ATOM 618 C CA . GLY A 1 79 ? 1.149 -6.476 3.384 1.00 76.44 79 GLY A CA 1
ATOM 619 C C . GLY A 1 79 ? 1.081 -7.498 2.254 1.00 76.44 79 GLY A C 1
ATOM 620 O O . GLY A 1 79 ? 0.951 -7.131 1.080 1.00 76.44 79 GLY A O 1
ATOM 621 N N . GLY A 1 80 ? 1.044 -8.771 2.634 1.00 74.56 80 GLY A N 1
ATOM 622 C CA . GLY A 1 80 ? 0.745 -9.884 1.737 1.00 74.56 80 GLY A CA 1
ATOM 623 C C . GLY A 1 80 ? -0.755 -10.119 1.516 1.00 74.56 80 GLY A C 1
ATOM 624 O O . GLY A 1 80 ? -1.125 -11.040 0.792 1.00 74.56 80 GLY A O 1
ATOM 625 N N . ALA A 1 81 ? -1.643 -9.313 2.115 1.00 79.19 81 ALA A N 1
ATOM 626 C CA . ALA A 1 81 ? -3.083 -9.584 2.101 1.00 79.19 81 ALA A CA 1
ATOM 627 C C . ALA A 1 81 ? -3.748 -9.310 0.739 1.00 79.19 81 ALA A C 1
ATOM 629 O O . ALA A 1 81 ? -4.867 -9.774 0.492 1.00 79.19 81 ALA A O 1
ATOM 630 N N . ARG A 1 82 ? -3.115 -8.514 -0.142 1.00 90.00 82 ARG A N 1
ATOM 631 C CA . ARG A 1 82 ? -3.703 -8.089 -1.428 1.00 90.00 82 ARG A CA 1
ATOM 632 C C . ARG A 1 82 ? -2.673 -8.033 -2.548 1.00 90.00 82 ARG A C 1
ATOM 634 O O . ARG A 1 82 ? -1.567 -7.541 -2.364 1.00 90.00 82 ARG A O 1
ATOM 641 N N . SER A 1 83 ? -3.092 -8.456 -3.743 1.00 94.56 83 SER A N 1
ATOM 642 C CA . SER A 1 83 ? -2.331 -8.334 -4.999 1.00 94.56 83 SER A CA 1
ATOM 643 C C . SER A 1 83 ? -2.636 -7.057 -5.794 1.00 94.56 83 SER A C 1
ATOM 645 O O . SER A 1 83 ? -2.034 -6.802 -6.840 1.00 94.56 83 SER A O 1
ATOM 647 N N . LYS A 1 84 ? -3.603 -6.253 -5.335 1.00 96.75 84 LYS A N 1
ATOM 648 C CA . LYS A 1 84 ? -4.031 -5.012 -5.986 1.00 96.75 84 LYS A CA 1
ATOM 649 C C . LYS A 1 84 ? -4.722 -4.068 -5.011 1.00 96.75 84 LYS A C 1
ATOM 651 O O . LYS A 1 84 ? -5.391 -4.523 -4.084 1.00 96.75 84 LYS A O 1
ATOM 656 N N . PHE A 1 85 ? -4.651 -2.776 -5.304 1.00 96.94 85 PHE A N 1
ATOM 657 C CA . PHE A 1 85 ? -5.417 -1.741 -4.622 1.00 96.94 85 PHE A CA 1
ATOM 658 C C . PHE A 1 85 ? -5.850 -0.638 -5.589 1.00 96.94 85 PHE A C 1
ATOM 660 O O . PHE A 1 85 ? -5.360 -0.518 -6.715 1.00 96.94 85 PHE A O 1
ATOM 667 N N . MET A 1 86 ? -6.781 0.180 -5.120 1.00 97.75 86 MET A N 1
ATOM 668 C CA . MET A 1 86 ? -7.326 1.341 -5.803 1.00 97.75 86 MET A CA 1
ATOM 669 C C . MET A 1 86 ? -7.418 2.510 -4.829 1.00 97.75 86 MET A C 1
ATOM 671 O O . MET A 1 86 ? -7.828 2.321 -3.685 1.00 97.75 86 MET A O 1
ATOM 675 N N . ILE A 1 87 ? -7.105 3.707 -5.318 1.00 97.88 87 ILE A N 1
ATOM 676 C CA . ILE A 1 87 ? -7.289 4.974 -4.616 1.00 97.88 87 ILE A CA 1
ATOM 677 C C . ILE A 1 87 ? -8.008 5.959 -5.542 1.00 97.88 87 ILE A C 1
ATOM 679 O O . ILE A 1 87 ? -7.713 6.050 -6.737 1.00 97.88 87 ILE A O 1
ATOM 683 N N . THR A 1 88 ? -8.948 6.697 -4.972 1.00 95.94 88 THR A N 1
ATOM 684 C CA . THR A 1 88 ? -9.590 7.894 -5.525 1.00 95.94 88 THR A CA 1
ATOM 685 C C . THR A 1 88 ? -9.514 9.007 -4.476 1.00 95.94 88 THR A C 1
ATOM 687 O O . THR A 1 88 ? -8.923 8.816 -3.406 1.00 95.94 88 THR A O 1
ATOM 690 N N . ALA A 1 89 ? -10.086 10.175 -4.765 1.00 93.00 89 ALA A N 1
ATOM 691 C CA . ALA A 1 89 ? -10.139 11.238 -3.773 1.00 93.00 89 ALA A CA 1
ATOM 692 C C . ALA A 1 89 ? -11.065 10.895 -2.593 1.00 93.00 89 ALA A C 1
ATOM 694 O O . ALA A 1 89 ? -10.751 11.258 -1.464 1.00 93.00 89 ALA A O 1
ATOM 695 N N . GLU A 1 90 ? -12.143 10.155 -2.838 1.00 91.69 90 GLU A N 1
ATOM 696 C CA . GLU A 1 90 ? -13.198 9.885 -1.859 1.00 91.69 90 GLU A CA 1
ATOM 697 C C . GLU A 1 90 ? -13.095 8.483 -1.244 1.00 91.69 90 GLU A C 1
ATOM 699 O O . GLU A 1 90 ? -13.422 8.286 -0.078 1.00 91.69 90 GLU A O 1
ATOM 704 N N . GLU A 1 91 ? -12.613 7.508 -2.013 1.00 93.06 91 GLU A N 1
ATOM 705 C CA . GLU A 1 91 ? -12.586 6.096 -1.626 1.00 93.06 91 GLU A CA 1
ATOM 706 C C . GLU A 1 91 ? -11.230 5.445 -1.904 1.00 93.06 91 GLU A C 1
ATOM 708 O O . GLU A 1 91 ? -10.534 5.768 -2.874 1.00 93.06 91 GLU A O 1
ATOM 713 N N . ALA A 1 92 ? -10.877 4.460 -1.084 1.00 95.00 92 ALA A N 1
ATOM 714 C CA . ALA A 1 92 ? -9.701 3.632 -1.284 1.00 95.00 92 ALA A CA 1
ATOM 715 C C . ALA A 1 92 ? -9.968 2.181 -0.870 1.00 95.00 92 ALA A C 1
ATOM 717 O O . ALA A 1 92 ? -10.895 1.877 -0.124 1.00 95.00 92 ALA A O 1
ATOM 718 N N . THR A 1 93 ? -9.146 1.266 -1.380 1.00 94.56 93 THR A N 1
ATOM 719 C CA . THR A 1 93 ? -9.120 -0.120 -0.892 1.00 94.56 93 THR A CA 1
ATOM 720 C C . THR A 1 93 ? -8.743 -0.131 0.595 1.00 94.56 93 THR A C 1
ATOM 722 O O . THR A 1 93 ? -7.796 0.567 0.951 1.00 94.56 93 THR A O 1
ATOM 725 N N . PRO A 1 94 ? -9.410 -0.927 1.454 1.00 90.31 94 PRO A N 1
ATOM 726 C CA . PRO A 1 94 ? -9.029 -1.064 2.860 1.00 90.31 94 PRO A CA 1
ATOM 727 C C . PRO A 1 94 ? -7.533 -1.367 3.022 1.00 90.31 94 PRO A C 1
ATOM 729 O O . PRO A 1 94 ? -7.003 -2.238 2.321 1.00 90.31 94 PRO A O 1
ATOM 732 N N . GLY A 1 95 ? -6.872 -0.620 3.911 1.00 89.12 95 GLY A N 1
ATOM 733 C CA . GLY A 1 95 ? -5.408 -0.558 4.034 1.00 89.12 95 GLY A CA 1
ATOM 734 C C . GLY A 1 95 ? -4.760 0.641 3.321 1.00 89.12 95 GLY A C 1
ATOM 735 O O . GLY A 1 95 ? -3.545 0.823 3.413 1.00 89.12 95 GLY A O 1
ATOM 736 N N . TYR A 1 96 ? -5.551 1.454 2.604 1.00 92.81 96 TYR A N 1
ATOM 737 C CA . TYR A 1 96 ? -5.109 2.661 1.900 1.00 92.81 96 TYR A CA 1
ATOM 738 C C . TYR A 1 96 ? -5.943 3.886 2.252 1.00 92.81 96 TYR A C 1
ATOM 740 O O . TYR A 1 96 ? -7.121 3.795 2.586 1.00 92.81 96 TYR A O 1
ATOM 748 N N . LEU A 1 97 ? -5.308 5.049 2.123 1.00 92.06 97 LEU A N 1
ATOM 749 C CA . LEU A 1 97 ? -5.893 6.348 2.411 1.00 92.06 97 LEU A CA 1
ATOM 750 C C . LEU A 1 97 ? -6.480 6.964 1.130 1.00 92.06 97 LEU A C 1
ATOM 752 O O . LEU A 1 97 ? -5.727 7.186 0.162 1.00 92.06 97 LEU A O 1
ATOM 756 N N . PRO A 1 98 ? -7.791 7.281 1.099 1.00 93.75 98 PRO A N 1
ATOM 757 C CA . PRO A 1 98 ? -8.357 8.111 0.046 1.00 93.75 98 PRO A CA 1
ATOM 758 C C . PRO A 1 98 ? -7.762 9.519 0.108 1.00 93.75 98 PRO A C 1
ATOM 760 O O . PRO A 1 98 ? -7.163 9.932 1.102 1.00 93.75 98 PRO A O 1
ATOM 763 N N . GLY A 1 99 ? -7.868 10.246 -0.995 1.00 92.62 99 GLY A N 1
ATOM 764 C CA . GLY A 1 99 ? -7.419 11.629 -1.067 1.00 92.62 99 GLY A CA 1
ATOM 765 C C . GLY A 1 99 ? -6.864 12.005 -2.432 1.00 92.62 99 GLY A C 1
ATOM 766 O O . GLY A 1 99 ? -6.623 11.117 -3.257 1.00 92.62 99 GLY A O 1
ATOM 767 N N . PRO A 1 100 ? -6.620 13.302 -2.677 1.00 94.56 100 PRO A N 1
ATOM 768 C CA . PRO A 1 100 ? -6.206 13.798 -3.979 1.00 94.56 100 PRO A CA 1
ATOM 769 C C . PRO A 1 100 ? -4.973 13.068 -4.514 1.00 94.56 100 PRO A C 1
ATOM 771 O O . PRO A 1 100 ? -4.071 12.719 -3.748 1.00 94.56 100 PRO A O 1
ATOM 774 N N . LEU A 1 101 ? -4.933 12.847 -5.828 1.00 96.25 101 LEU A N 1
ATOM 775 C CA . LEU A 1 101 ? -3.828 12.179 -6.517 1.00 96.25 101 LEU A CA 1
ATOM 776 C C . LEU A 1 101 ? -3.135 13.188 -7.445 1.00 96.25 101 LEU A C 1
ATOM 778 O O . LEU A 1 101 ? -3.500 13.291 -8.620 1.00 96.25 101 LEU A O 1
ATOM 782 N N . PRO A 1 102 ? -2.179 13.986 -6.935 1.00 96.00 102 PRO A N 1
ATOM 783 C CA . PRO A 1 102 ? -1.464 14.977 -7.734 1.00 96.00 102 PRO A CA 1
ATOM 784 C C . PRO A 1 102 ? -0.592 14.335 -8.811 1.00 96.00 102 PRO A C 1
ATOM 786 O O . PRO A 1 102 ? -0.205 13.169 -8.719 1.00 96.00 102 PRO A O 1
ATOM 789 N N . ALA A 1 103 ? -0.259 15.120 -9.834 1.00 96.75 103 ALA A N 1
ATOM 790 C CA . ALA A 1 103 ? 0.824 14.762 -10.741 1.00 96.75 103 ALA A CA 1
ATOM 791 C C . ALA A 1 103 ? 2.148 14.696 -9.962 1.00 96.75 103 ALA A C 1
ATOM 793 O O . ALA A 1 103 ? 2.301 15.350 -8.928 1.00 96.75 103 ALA A O 1
ATOM 794 N N . GLY A 1 104 ? 3.118 13.949 -10.480 1.00 97.19 104 GLY A N 1
ATOM 795 C CA . GLY A 1 104 ? 4.440 13.827 -9.870 1.00 97.19 104 GLY A CA 1
ATOM 796 C C . GLY A 1 104 ? 4.877 12.383 -9.684 1.00 97.19 104 GLY A C 1
ATOM 797 O O . GLY A 1 104 ? 4.262 11.454 -10.211 1.00 97.19 104 GLY A O 1
ATOM 798 N N . THR A 1 105 ? 5.980 12.213 -8.959 1.00 97.81 105 THR A N 1
ATOM 799 C CA . THR A 1 105 ? 6.615 10.911 -8.748 1.00 97.81 105 THR A CA 1
ATOM 800 C C . THR A 1 105 ? 6.053 10.226 -7.516 1.00 97.81 105 THR A C 1
ATOM 802 O O . THR A 1 105 ? 6.182 10.720 -6.403 1.00 97.81 105 THR A O 1
ATOM 805 N N . TYR A 1 106 ? 5.458 9.068 -7.735 1.00 98.06 106 TYR A N 1
ATOM 806 C CA . TYR A 1 106 ? 5.017 8.138 -6.712 1.00 98.06 106 TYR A CA 1
ATOM 807 C C . TYR A 1 106 ? 6.083 7.062 -6.525 1.00 98.06 106 TYR A C 1
ATOM 809 O O . TYR A 1 106 ? 6.887 6.814 -7.426 1.00 98.06 106 TYR A O 1
ATOM 817 N N . GLN A 1 107 ? 6.052 6.386 -5.381 1.00 97.50 107 GLN A N 1
ATOM 818 C CA . GLN A 1 107 ? 6.880 5.217 -5.107 1.00 97.50 107 GLN A CA 1
ATOM 819 C C . GLN A 1 107 ? 5.973 4.039 -4.779 1.00 97.50 107 GLN A C 1
ATOM 821 O O . GLN A 1 107 ? 5.305 4.044 -3.742 1.00 97.50 107 GLN A O 1
ATOM 826 N N . VAL A 1 108 ? 5.955 3.018 -5.637 1.00 97.25 108 VAL A N 1
ATOM 827 C CA . VAL A 1 108 ? 5.433 1.714 -5.220 1.00 97.25 108 VAL A CA 1
ATOM 828 C C . VAL A 1 108 ? 6.433 1.131 -4.238 1.00 97.25 108 VAL A C 1
ATOM 830 O O . VAL A 1 108 ? 7.628 1.052 -4.516 1.00 97.25 108 VAL A O 1
ATOM 833 N N . LEU A 1 109 ? 5.938 0.763 -3.071 1.00 94.81 109 LEU A N 1
ATOM 834 C CA . LEU A 1 109 ? 6.735 0.249 -1.977 1.00 94.81 109 LEU A CA 1
ATOM 835 C C . LEU A 1 109 ? 6.565 -1.262 -1.924 1.00 94.81 109 LEU A C 1
ATOM 837 O O . LEU A 1 109 ? 5.450 -1.749 -1.757 1.00 94.81 109 LEU A O 1
ATOM 841 N N . LEU A 1 110 ? 7.667 -1.983 -2.090 1.00 96.44 110 LEU A N 1
ATOM 842 C CA . LEU A 1 110 ? 7.713 -3.432 -1.992 1.00 96.44 110 LEU A CA 1
ATOM 843 C C . LEU A 1 110 ? 8.413 -3.830 -0.693 1.00 96.44 110 LEU A C 1
ATOM 845 O O . LEU A 1 110 ? 9.604 -3.562 -0.532 1.00 96.44 110 LEU A O 1
ATOM 849 N N . GLY A 1 111 ? 7.683 -4.458 0.230 1.00 95.19 111 GLY A N 1
ATOM 850 C CA . GLY A 1 111 ? 8.261 -5.017 1.454 1.00 95.19 111 GLY A CA 1
ATOM 851 C C . GLY A 1 111 ? 8.854 -6.390 1.188 1.00 95.19 111 GLY A C 1
ATOM 852 O O . GLY A 1 111 ? 8.133 -7.307 0.814 1.00 95.19 111 GLY A O 1
ATOM 853 N N . LEU A 1 112 ? 10.159 -6.550 1.369 1.00 96.19 112 LEU A N 1
ATOM 854 C CA . LEU A 1 112 ? 10.890 -7.778 1.070 1.00 96.19 112 LEU A CA 1
ATOM 855 C C . LEU A 1 112 ? 10.811 -8.742 2.260 1.00 96.19 112 LEU A C 1
ATOM 857 O O . LEU A 1 112 ? 11.813 -8.984 2.925 1.00 96.19 112 LEU A O 1
ATOM 861 N N . TYR A 1 113 ? 9.626 -9.266 2.585 1.00 93.88 113 TYR A N 1
ATOM 862 C CA . TYR A 1 113 ? 9.430 -10.070 3.799 1.00 93.88 113 TYR A CA 1
ATOM 863 C C . TYR A 1 113 ? 10.163 -11.418 3.731 1.00 93.88 113 TYR A C 1
ATOM 865 O O . TYR A 1 113 ? 11.008 -11.705 4.583 1.00 93.88 113 TYR A O 1
ATOM 873 N N . GLN A 1 114 ? 9.902 -12.210 2.687 1.00 94.44 114 GLN A N 1
ATOM 874 C CA . GLN A 1 114 ? 10.572 -13.489 2.431 1.00 94.44 114 GLN A CA 1
ATOM 875 C C . GLN A 1 114 ? 11.018 -13.560 0.974 1.00 94.44 114 GLN A C 1
ATOM 877 O O . GLN A 1 114 ? 10.193 -13.479 0.066 1.00 94.44 114 GLN A O 1
ATOM 882 N N . ILE A 1 115 ? 12.327 -13.699 0.764 1.00 96.75 115 ILE A N 1
ATOM 883 C CA . ILE A 1 115 ? 12.956 -13.757 -0.557 1.00 96.75 115 ILE A CA 1
ATOM 884 C C . ILE A 1 115 ? 13.776 -15.055 -0.635 1.00 96.75 115 ILE A C 1
ATOM 886 O O . ILE A 1 115 ? 14.622 -15.263 0.240 1.00 96.75 115 ILE A O 1
ATOM 890 N N . PRO A 1 116 ? 13.551 -15.924 -1.638 1.00 96.06 116 PRO A N 1
ATOM 891 C CA . PRO A 1 116 ? 14.340 -17.142 -1.830 1.00 96.06 116 PRO A CA 1
ATOM 892 C C . PRO A 1 116 ? 15.824 -16.859 -2.118 1.00 96.06 116 PRO A C 1
ATOM 894 O O . PRO A 1 116 ? 16.161 -15.752 -2.549 1.00 96.06 116 PRO A O 1
ATOM 897 N N . PRO A 1 117 ? 16.724 -17.847 -1.952 1.00 94.69 117 PRO A N 1
ATOM 898 C CA . PRO A 1 117 ? 18.143 -17.699 -2.278 1.00 94.69 117 PRO A CA 1
ATOM 899 C C . PRO A 1 117 ? 18.430 -17.203 -3.698 1.00 94.69 117 PRO A C 1
ATOM 901 O O . PRO A 1 117 ? 19.276 -16.322 -3.858 1.00 94.69 117 PRO A O 1
ATOM 904 N N . GLY A 1 118 ? 17.711 -17.705 -4.708 1.00 94.50 118 GLY A N 1
ATOM 905 C CA . GLY A 1 118 ? 17.802 -17.225 -6.091 1.00 94.50 118 GLY A CA 1
ATOM 906 C C . GLY A 1 118 ? 17.108 -15.887 -6.372 1.00 94.50 118 GLY A C 1
ATOM 907 O O . GLY A 1 118 ? 17.162 -15.408 -7.502 1.00 94.50 118 GLY A O 1
ATOM 908 N N . GLY A 1 119 ? 16.480 -15.266 -5.371 1.00 97.31 119 GLY A N 1
ATOM 909 C CA . GLY A 1 119 ? 15.719 -14.028 -5.515 1.00 97.31 119 GLY A CA 1
ATOM 910 C C . GLY A 1 119 ? 14.293 -14.240 -6.028 1.00 97.31 119 GLY A C 1
ATOM 911 O O . GLY A 1 119 ? 13.810 -15.363 -6.189 1.00 97.31 119 GLY A O 1
ATOM 912 N N . ALA A 1 120 ? 13.603 -13.132 -6.271 1.00 98.12 120 ALA A N 1
ATOM 913 C CA . ALA A 1 120 ? 12.239 -13.111 -6.774 1.00 98.12 120 ALA A CA 1
ATOM 914 C C . ALA A 1 120 ? 12.073 -12.054 -7.868 1.00 98.12 120 ALA A C 1
ATOM 916 O O . ALA A 1 120 ? 12.529 -10.916 -7.731 1.00 98.12 120 ALA A O 1
ATOM 917 N N . ASP A 1 121 ? 11.375 -12.436 -8.932 1.00 98.19 121 ASP A N 1
ATOM 918 C CA . ASP A 1 121 ? 10.979 -11.528 -9.999 1.00 98.19 121 ASP A CA 1
ATOM 919 C C . ASP A 1 121 ? 9.583 -10.987 -9.709 1.00 98.19 121 ASP A C 1
ATOM 921 O O . ASP A 1 121 ? 8.700 -11.712 -9.240 1.00 98.19 121 ASP A O 1
ATOM 925 N N . TYR A 1 122 ? 9.368 -9.712 -10.010 1.00 98.00 122 TYR A N 1
ATOM 926 C CA . TYR A 1 122 ? 8.075 -9.062 -9.870 1.00 98.00 122 TYR A CA 1
ATOM 927 C C . TYR A 1 122 ? 7.698 -8.293 -11.130 1.00 98.00 122 TYR A C 1
ATOM 929 O O . TYR A 1 122 ? 8.540 -7.777 -11.862 1.00 98.00 122 TYR A O 1
ATOM 937 N N . GLN A 1 123 ? 6.391 -8.165 -11.336 1.00 98.62 123 GLN A N 1
ATOM 938 C CA . GLN A 1 123 ? 5.817 -7.254 -12.309 1.00 98.62 123 GLN A CA 1
ATOM 939 C C . GLN A 1 123 ? 4.730 -6.422 -11.644 1.00 98.62 123 GLN A C 1
ATOM 941 O O . GLN A 1 123 ? 3.760 -6.967 -11.119 1.00 98.62 123 GLN A O 1
ATOM 946 N N . ILE A 1 124 ? 4.867 -5.104 -11.730 1.00 98.62 124 ILE A N 1
ATOM 947 C CA . ILE A 1 124 ? 3.889 -4.115 -11.290 1.00 98.62 124 ILE A CA 1
ATOM 948 C C . ILE A 1 124 ? 3.138 -3.594 -12.514 1.00 98.62 124 ILE A C 1
ATOM 950 O O . ILE A 1 124 ? 3.728 -3.293 -13.548 1.00 98.62 124 ILE A O 1
ATOM 954 N N . THR A 1 125 ? 1.823 -3.451 -12.392 1.00 98.75 125 THR A N 1
ATOM 955 C CA . THR A 1 125 ? 0.967 -2.760 -13.357 1.00 98.75 125 THR A CA 1
ATOM 956 C C . THR A 1 125 ? 0.282 -1.589 -12.672 1.00 98.75 125 THR A C 1
ATOM 958 O O . THR A 1 125 ? -0.437 -1.769 -11.687 1.00 98.75 125 THR A O 1
ATOM 961 N N . ILE A 1 126 ? 0.484 -0.400 -13.227 1.00 98.75 126 ILE A N 1
ATOM 962 C CA . ILE A 1 126 ? -0.114 0.859 -12.800 1.00 98.75 126 ILE A CA 1
ATOM 963 C C . ILE A 1 126 ? -1.110 1.286 -13.871 1.00 98.75 126 ILE A C 1
ATOM 965 O O . ILE A 1 126 ? -0.755 1.397 -15.042 1.00 98.75 126 ILE A O 1
ATOM 969 N N . ALA A 1 127 ? -2.345 1.566 -13.470 1.00 98.44 127 ALA A N 1
ATOM 970 C CA . ALA A 1 127 ? -3.373 2.132 -14.329 1.00 98.44 127 ALA A CA 1
ATOM 971 C C . ALA A 1 127 ? -3.987 3.356 -13.649 1.00 98.44 127 ALA A C 1
ATOM 973 O O . ALA A 1 127 ? -4.403 3.285 -12.494 1.00 98.44 127 ALA A O 1
ATOM 974 N N . ALA A 1 128 ? -4.066 4.478 -14.360 1.00 98.25 128 ALA A N 1
ATOM 975 C CA . ALA A 1 128 ? -4.656 5.700 -13.831 1.00 98.25 128 ALA A CA 1
ATOM 976 C C . ALA A 1 128 ? -5.629 6.341 -14.823 1.00 98.25 128 ALA A C 1
ATOM 978 O O . ALA A 1 128 ? -5.442 6.298 -16.038 1.00 98.25 128 ALA A O 1
ATOM 979 N N . THR A 1 129 ? -6.678 6.953 -14.284 1.00 97.75 129 THR A N 1
ATOM 980 C CA . THR A 1 129 ? -7.577 7.831 -15.037 1.00 97.75 129 THR A CA 1
ATOM 981 C C . THR A 1 129 ? -7.143 9.261 -14.773 1.00 97.75 129 THR A C 1
ATOM 983 O O . THR A 1 129 ? -7.392 9.785 -13.688 1.00 97.75 129 THR A O 1
ATOM 986 N N . LEU A 1 130 ? -6.455 9.873 -15.735 1.00 97.06 130 LEU A N 1
ATOM 987 C CA . LEU A 1 130 ? -5.933 11.229 -15.604 1.00 97.06 130 LEU A CA 1
ATOM 988 C C . LEU A 1 130 ? -7.056 12.261 -15.734 1.00 97.06 130 LEU A C 1
ATOM 990 O O . LEU A 1 130 ? -8.003 12.084 -16.510 1.00 97.06 130 LEU A O 1
ATOM 994 N N . THR A 1 131 ? -6.907 13.357 -15.001 1.00 93.81 131 THR A N 1
ATOM 995 C CA . THR A 1 131 ? -7.829 14.489 -14.989 1.00 93.81 131 THR A CA 1
ATOM 996 C C . THR A 1 131 ? -7.076 15.810 -15.118 1.00 93.81 131 THR A C 1
ATOM 998 O O . THR A 1 131 ? -5.924 15.933 -14.706 1.00 93.81 131 THR A O 1
ATOM 1001 N N . GLN A 1 132 ? -7.739 16.795 -15.720 1.00 89.06 132 GLN A N 1
ATOM 1002 C CA . GLN A 1 132 ? -7.316 18.198 -15.714 1.00 89.06 132 GLN A CA 1
ATOM 1003 C C . GLN A 1 132 ? -8.203 19.047 -14.798 1.00 89.06 132 GLN A C 1
ATOM 1005 O O . GLN A 1 132 ? -7.928 20.230 -14.613 1.00 89.06 132 GLN A O 1
ATOM 1010 N N . GLU A 1 133 ? -9.255 18.445 -14.237 1.00 87.31 133 GLU A N 1
ATOM 1011 C CA . GLU A 1 133 ? -10.081 19.099 -13.234 1.00 87.31 133 GLU A CA 1
ATOM 1012 C C . GLU A 1 133 ? -9.237 19.401 -11.992 1.00 87.31 133 GLU A C 1
ATOM 1014 O O . GLU A 1 133 ? -8.352 18.605 -11.641 1.00 87.31 133 GLU A O 1
ATOM 1019 N N . PRO A 1 134 ? -9.504 20.524 -11.307 1.00 82.00 134 PRO A N 1
ATOM 1020 C CA . PRO A 1 134 ? -8.887 20.807 -10.025 1.00 82.00 134 PRO A CA 1
ATOM 1021 C C . PRO A 1 134 ? -9.085 19.633 -9.068 1.00 82.00 134 PRO A C 1
ATOM 1023 O O . PRO A 1 134 ? -10.182 19.087 -8.944 1.00 82.00 134 PRO A O 1
ATOM 1026 N N . LEU A 1 135 ? -8.015 19.251 -8.377 1.00 83.50 135 LEU A N 1
ATOM 1027 C CA . LEU A 1 135 ? -8.119 18.252 -7.326 1.00 83.50 135 LEU A CA 1
ATOM 1028 C C . LEU A 1 135 ? -9.039 18.762 -6.208 1.00 83.50 135 LEU A C 1
ATOM 1030 O O . LEU A 1 135 ? -8.937 19.936 -5.839 1.00 83.50 135 LEU A O 1
ATOM 1034 N N . PRO A 1 136 ? -9.905 17.902 -5.645 1.00 79.88 136 PRO A N 1
ATOM 1035 C CA . PRO A 1 136 ? -10.747 18.301 -4.533 1.00 79.88 136 PRO A CA 1
ATOM 1036 C C . PRO A 1 136 ? -9.868 18.734 -3.360 1.00 79.88 136 PRO A C 1
ATOM 1038 O O . PRO A 1 136 ? -8.924 18.044 -2.970 1.00 79.88 136 PRO A O 1
ATOM 1041 N N . ILE A 1 137 ? -10.187 19.893 -2.792 1.00 72.56 137 ILE A N 1
ATOM 1042 C CA . ILE A 1 137 ? -9.620 20.309 -1.516 1.00 72.56 137 ILE A CA 1
ATOM 1043 C C . ILE A 1 137 ? -10.389 19.528 -0.461 1.00 72.56 137 ILE A C 1
ATOM 1045 O O . ILE A 1 137 ? -11.517 19.879 -0.119 1.00 72.56 137 ILE A O 1
ATOM 1049 N N . ILE A 1 138 ? -9.796 18.444 0.027 1.00 66.56 138 ILE A N 1
ATOM 1050 C CA . ILE A 1 138 ? -10.331 17.777 1.207 1.00 66.56 138 ILE A CA 1
ATOM 1051 C C . ILE A 1 138 ? -9.983 18.690 2.376 1.00 66.56 138 ILE A C 1
ATOM 1053 O O . ILE A 1 138 ? -8.806 18.862 2.705 1.00 66.56 138 ILE A O 1
ATOM 1057 N N . ALA A 1 139 ? -10.999 19.347 2.941 1.00 54.59 139 ALA A N 1
ATOM 1058 C CA . ALA A 1 139 ? -10.846 20.028 4.217 1.00 54.59 139 ALA A CA 1
ATOM 1059 C C . ALA A 1 139 ? -10.237 19.021 5.196 1.00 54.59 139 ALA A C 1
ATOM 1061 O O . ALA A 1 139 ? -10.637 17.855 5.183 1.00 54.59 139 ALA A O 1
ATOM 1062 N N . ALA A 1 140 ? -9.247 19.440 5.990 1.00 55.38 140 ALA A N 1
ATOM 1063 C CA . ALA A 1 140 ? -8.733 18.589 7.056 1.00 55.38 140 ALA A CA 1
ATOM 1064 C C . ALA A 1 140 ? -9.942 18.000 7.791 1.00 55.38 140 ALA A C 1
ATOM 1066 O O . ALA A 1 140 ? -10.845 18.761 8.141 1.00 55.38 140 ALA A O 1
ATOM 1067 N N . MET A 1 141 ? -9.998 16.668 7.932 1.00 52.41 141 MET A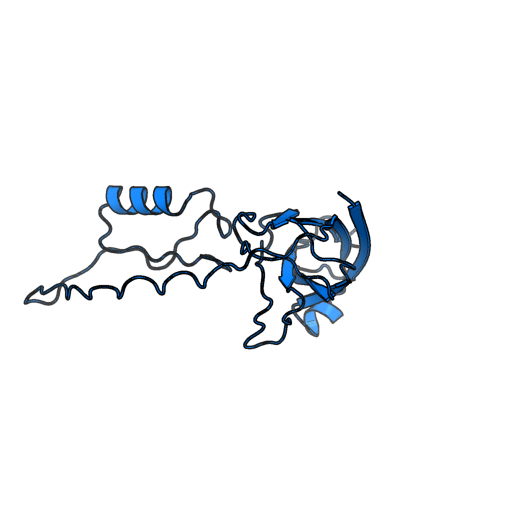 N 1
ATOM 1068 C CA . MET A 1 141 ? -11.020 16.053 8.775 1.00 52.41 141 MET A CA 1
ATOM 1069 C C . MET A 1 141 ? -11.005 16.827 10.085 1.00 52.41 141 MET A C 1
ATOM 1071 O O . MET A 1 141 ? -9.917 17.052 10.631 1.00 52.41 141 MET A O 1
ATOM 1075 N N . ASP A 1 142 ? -12.175 17.296 10.526 1.00 46.16 142 ASP A N 1
ATOM 1076 C CA . ASP A 1 142 ? -12.280 17.942 11.826 1.00 46.16 142 ASP A CA 1
ATOM 1077 C C . ASP A 1 142 ? -11.539 17.050 12.815 1.00 46.16 142 ASP A C 1
ATOM 1079 O O . ASP A 1 142 ? -11.744 15.828 12.823 1.00 46.16 142 ASP A O 1
ATOM 1083 N N . ALA A 1 143 ? -10.612 17.643 13.577 1.00 49.25 143 ALA A N 1
ATOM 1084 C CA . ALA A 1 143 ? -9.933 16.909 14.631 1.00 49.25 143 ALA A CA 1
ATOM 1085 C C . ALA A 1 143 ? -11.023 16.163 15.409 1.00 49.25 143 ALA A C 1
ATOM 1087 O O . ALA A 1 143 ? -12.046 16.797 15.709 1.00 49.25 143 ALA A O 1
ATOM 1088 N N . PRO A 1 144 ? -10.869 14.844 15.656 1.00 55.88 144 PRO A N 1
ATOM 1089 C CA . PRO A 1 144 ? -11.905 14.071 16.321 1.00 55.88 144 PRO A CA 1
ATOM 1090 C C . PRO A 1 144 ? -12.364 14.877 17.525 1.00 55.88 144 PRO A C 1
ATOM 1092 O O . PRO A 1 144 ? -11.517 15.360 18.287 1.00 55.88 144 PRO A O 1
ATOM 1095 N N . ALA A 1 145 ? -13.680 15.121 17.605 1.00 56.78 145 ALA A N 1
ATOM 1096 C CA . ALA A 1 145 ? -14.263 15.929 18.666 1.00 56.78 145 ALA A CA 1
ATOM 1097 C C . ALA A 1 145 ? -13.608 15.493 19.971 1.00 56.78 145 ALA A C 1
ATOM 1099 O O . ALA A 1 145 ? -13.552 14.285 20.215 1.00 56.78 145 ALA A O 1
ATOM 1100 N N . ALA A 1 146 ? -13.031 16.454 20.709 1.00 54.12 146 ALA A N 1
ATOM 1101 C CA . ALA A 1 146 ? -12.219 16.175 21.887 1.00 54.12 146 ALA A CA 1
ATOM 1102 C C . ALA A 1 146 ? -12.877 15.039 22.662 1.00 54.12 146 ALA A C 1
ATOM 1104 O O . ALA A 1 146 ? -14.040 15.173 23.054 1.00 54.12 146 ALA A O 1
ATOM 1105 N N . VAL A 1 147 ? -12.176 13.903 22.766 1.00 59.25 147 VAL A N 1
ATOM 1106 C CA . VAL A 1 147 ? -12.679 12.754 23.510 1.00 59.25 147 VAL A CA 1
ATOM 1107 C C . VAL A 1 147 ? -13.041 13.313 24.870 1.00 59.25 147 VAL A C 1
ATOM 1109 O O . VAL A 1 147 ? -12.174 13.815 25.586 1.00 59.25 147 VAL A O 1
ATOM 1112 N N . VAL A 1 148 ? -14.336 13.333 25.182 1.00 58.62 148 VAL A N 1
ATOM 1113 C CA . VAL A 1 148 ? -14.768 13.686 26.523 1.00 58.62 148 VAL A CA 1
ATOM 1114 C C . VAL A 1 148 ? -14.213 12.557 27.366 1.00 58.62 148 VAL A C 1
ATOM 1116 O O . VAL A 1 148 ? -14.743 11.448 27.321 1.00 58.62 148 VAL A O 1
ATOM 1119 N N . GLU A 1 149 ? -13.095 12.808 28.048 1.00 58.62 149 GLU A N 1
ATOM 1120 C CA . GLU A 1 149 ? -12.566 11.915 29.066 1.00 58.62 149 GLU A CA 1
ATOM 1121 C C . GLU A 1 149 ? -13.637 11.814 30.150 1.00 58.62 149 GLU A C 1
ATOM 1123 O O . GLU A 1 149 ? -13.666 12.562 31.126 1.00 58.62 149 GLU A O 1
ATOM 1128 N N . GLN A 1 150 ? -14.586 10.904 29.956 1.00 58.91 150 GLN A N 1
ATOM 1129 C CA . GLN A 1 150 ? -15.374 10.404 31.056 1.00 58.91 150 GLN A CA 1
ATOM 1130 C C . GLN A 1 150 ? -14.426 9.522 31.845 1.00 58.91 150 GLN A C 1
ATOM 1132 O O . GLN A 1 150 ? -14.220 8.353 31.520 1.00 58.91 150 GLN A O 1
ATOM 1137 N N . ALA A 1 151 ? -13.807 10.119 32.862 1.00 59.69 151 ALA A N 1
ATOM 1138 C CA . ALA A 1 151 ? -13.181 9.352 33.915 1.00 59.69 151 ALA A CA 1
ATOM 1139 C C . ALA A 1 151 ? -14.215 8.327 34.391 1.00 59.69 151 ALA A C 1
ATOM 1141 O O . ALA A 1 151 ? -15.305 8.692 34.838 1.00 59.69 151 ALA A O 1
ATOM 1142 N N . ILE A 1 152 ? -13.897 7.043 34.237 1.00 64.62 152 ILE A N 1
ATOM 1143 C CA . ILE A 1 152 ? -14.681 5.991 34.866 1.00 64.62 152 ILE A CA 1
ATOM 1144 C C . ILE A 1 152 ? -14.377 6.118 36.363 1.00 64.62 152 ILE A C 1
ATOM 1146 O O . ILE A 1 152 ? -13.359 5.618 36.838 1.00 64.62 152 ILE A O 1
ATOM 1150 N N . ASP A 1 153 ? -15.202 6.881 37.081 1.00 63.56 153 ASP A N 1
ATOM 1151 C CA . ASP A 1 153 ? -15.112 7.011 38.534 1.00 63.56 153 ASP A CA 1
ATOM 1152 C C . ASP A 1 153 ? -15.629 5.722 39.166 1.00 63.56 153 ASP A C 1
ATOM 1154 O O . ASP A 1 153 ? -16.834 5.484 39.257 1.00 63.56 153 ASP A O 1
ATOM 1158 N N . THR A 1 154 ? -14.706 4.846 39.541 1.00 61.47 154 THR A N 1
ATOM 1159 C CA . THR A 1 154 ? -15.052 3.564 40.150 1.00 61.47 154 THR A CA 1
ATOM 1160 C C . THR A 1 154 ? -14.961 3.562 41.660 1.00 61.47 154 THR A C 1
ATOM 1162 O O . THR A 1 154 ? -15.337 2.554 42.251 1.00 61.47 154 THR A O 1
ATOM 1165 N N . GLY A 1 155 ? -14.456 4.628 42.297 1.00 65.94 155 GLY A N 1
ATOM 1166 C CA . GLY A 1 155 ? -14.220 4.717 43.750 1.00 65.94 155 GLY A CA 1
ATOM 1167 C C . GLY A 1 155 ? -13.228 3.689 44.339 1.00 65.94 155 GLY A C 1
ATOM 1168 O O . GLY A 1 155 ? -12.571 3.964 45.340 1.00 65.94 155 GLY A O 1
ATOM 1169 N N . GLU A 1 156 ? -13.061 2.532 43.695 1.00 73.69 156 GLU A N 1
ATOM 1170 C CA . GLU A 1 156 ? -12.239 1.381 44.053 1.00 73.69 156 GLU A CA 1
ATOM 1171 C C . GLU A 1 156 ? -11.475 0.874 42.813 1.00 73.69 156 GLU A C 1
ATOM 1173 O O . GLU A 1 156 ? -11.892 1.074 41.669 1.00 73.69 156 GLU A O 1
ATOM 1178 N N . ARG A 1 157 ? -10.332 0.205 43.020 1.00 75.75 157 ARG A N 1
ATOM 1179 C CA . ARG A 1 157 ? -9.597 -0.465 41.932 1.00 75.75 157 ARG A CA 1
ATOM 1180 C C . ARG A 1 157 ? -10.446 -1.621 41.399 1.00 75.75 157 ARG A C 1
ATOM 1182 O O . ARG A 1 157 ? -10.830 -2.499 42.163 1.00 75.75 157 ARG A O 1
ATOM 1189 N N . PHE A 1 158 ? -10.672 -1.651 40.094 1.00 74.88 158 PHE A N 1
ATOM 1190 C CA . PHE A 1 158 ? -11.517 -2.628 39.414 1.00 74.88 158 PHE A CA 1
ATOM 1191 C C . PHE A 1 158 ? -10.762 -3.265 38.244 1.00 74.88 158 PHE A C 1
ATOM 1193 O O . PHE A 1 158 ? -9.766 -2.724 37.760 1.00 74.88 158 PHE A O 1
ATOM 1200 N N . TRP A 1 159 ? -11.223 -4.437 37.812 1.00 86.06 159 TRP A N 1
ATOM 1201 C CA . TRP A 1 159 ? -10.689 -5.132 36.645 1.00 86.06 159 TRP A CA 1
ATOM 1202 C C . TRP A 1 159 ? -11.541 -4.814 35.421 1.00 86.06 159 TRP A C 1
ATOM 1204 O O . TRP A 1 159 ? -12.764 -4.907 35.488 1.00 86.06 159 TRP A O 1
ATOM 1214 N N . LEU A 1 160 ? -10.880 -4.490 34.313 1.00 88.94 160 LEU A N 1
ATOM 1215 C CA . LEU A 1 160 ? -11.498 -4.338 33.001 1.00 88.94 160 LEU A CA 1
ATOM 1216 C C . LEU A 1 160 ? -11.152 -5.544 32.133 1.00 88.94 160 LEU A C 1
ATOM 1218 O O . LEU A 1 160 ? -9.985 -5.931 32.030 1.00 88.94 160 LEU A O 1
ATOM 1222 N N . ARG A 1 161 ? -12.156 -6.122 31.482 1.00 92.44 161 ARG A N 1
ATOM 1223 C CA . ARG A 1 161 ? -11.981 -7.167 30.480 1.00 92.44 161 ARG A CA 1
ATOM 1224 C C . ARG A 1 161 ? -11.940 -6.519 29.106 1.00 92.44 161 ARG A C 1
ATOM 1226 O O . ARG A 1 161 ? -12.928 -5.955 28.660 1.00 92.44 161 ARG A O 1
ATOM 1233 N N . GLY A 1 162 ? -10.845 -6.670 28.381 1.00 93.31 162 GLY A N 1
ATOM 1234 C CA . GLY A 1 162 ? -10.793 -6.177 27.011 1.00 93.31 162 GLY A CA 1
ATOM 1235 C C . GLY A 1 162 ? -9.758 -6.877 26.166 1.00 93.31 162 GLY A C 1
ATOM 1236 O O . GLY A 1 162 ? -9.070 -7.792 26.624 1.00 93.31 162 GLY A O 1
ATOM 1237 N N . ASP A 1 163 ? -9.706 -6.445 24.916 1.00 93.94 163 ASP A N 1
ATOM 1238 C CA . ASP A 1 163 ? -8.765 -6.925 23.916 1.00 93.94 163 ASP A CA 1
ATOM 1239 C C . ASP A 1 163 ? -7.832 -5.779 23.519 1.00 93.94 163 ASP A C 1
ATOM 1241 O O . ASP A 1 163 ? -8.287 -4.692 23.160 1.00 93.94 163 ASP A O 1
ATOM 1245 N N . TRP A 1 164 ? -6.529 -6.018 23.640 1.00 93.31 164 TRP A N 1
ATOM 1246 C CA . TRP A 1 164 ? -5.479 -5.033 23.386 1.00 93.31 164 TRP A CA 1
ATOM 1247 C C . TRP A 1 164 ? -4.938 -5.081 21.961 1.00 93.31 164 TRP A C 1
ATOM 1249 O O . TRP A 1 164 ? -4.198 -4.177 21.575 1.00 93.31 164 TRP A O 1
ATOM 1259 N N . GLN A 1 165 ? -5.273 -6.116 21.193 1.00 93.62 165 GLN A N 1
ATOM 1260 C CA . GLN A 1 165 ? -4.727 -6.283 19.859 1.00 93.62 165 GLN A CA 1
ATOM 1261 C C . GLN A 1 165 ? -5.709 -7.038 18.974 1.00 93.62 165 GLN A C 1
ATOM 1263 O O . GLN A 1 165 ? -5.840 -8.260 19.038 1.00 93.62 165 GLN A O 1
ATOM 1268 N N . SER A 1 166 ? -6.359 -6.291 18.094 1.00 92.44 166 SER A N 1
ATOM 1269 C CA . SER A 1 166 ? -7.297 -6.835 17.126 1.00 92.44 166 SER A CA 1
ATOM 1270 C C . SER A 1 166 ? -7.130 -6.167 15.765 1.00 92.44 166 SER A C 1
ATOM 1272 O O . SER A 1 166 ? -6.588 -5.068 15.648 1.00 92.44 166 SER A O 1
ATOM 1274 N N . HIS A 1 167 ? -7.591 -6.858 14.729 1.00 91.31 167 HIS A N 1
ATOM 1275 C CA . HIS A 1 167 ? -7.400 -6.480 13.335 1.00 91.31 167 HIS A CA 1
ATOM 1276 C C . HIS A 1 167 ? -8.746 -6.432 12.609 1.00 91.31 167 HIS A C 1
ATOM 1278 O O . HIS A 1 167 ? -9.664 -7.203 12.913 1.00 91.31 167 HIS A O 1
ATOM 1284 N N . THR A 1 168 ? -8.858 -5.534 11.635 1.00 90.75 168 THR A N 1
ATOM 1285 C CA . THR A 1 168 ? -10.007 -5.401 10.737 1.00 90.75 168 THR A CA 1
ATOM 1286 C C . THR A 1 168 ? -9.584 -5.643 9.288 1.00 90.75 168 THR A C 1
ATOM 1288 O O . THR A 1 168 ? -8.433 -5.936 8.976 1.00 90.75 168 THR A O 1
ATOM 1291 N N . HIS A 1 169 ? -10.524 -5.497 8.362 1.00 89.12 169 HIS A N 1
ATOM 1292 C CA . HIS A 1 169 ? -10.260 -5.532 6.927 1.00 89.12 169 HIS A CA 1
ATOM 1293 C C . HIS A 1 169 ? -9.312 -4.438 6.405 1.00 89.12 169 HIS A C 1
ATOM 1295 O O . HIS A 1 169 ? -8.875 -4.533 5.254 1.00 89.12 169 HIS A O 1
ATOM 1301 N N . HIS A 1 170 ? -8.964 -3.439 7.226 1.00 85.50 170 HIS A N 1
ATOM 1302 C CA . HIS A 1 170 ? -7.882 -2.499 6.923 1.00 85.50 170 HIS A CA 1
ATOM 1303 C C . HIS A 1 170 ? -6.482 -3.125 7.071 1.00 85.50 170 HIS A C 1
ATOM 1305 O O . HIS A 1 170 ? -5.496 -2.518 6.656 1.00 85.50 170 HIS A O 1
ATOM 1311 N N . SER A 1 171 ? -6.391 -4.352 7.589 1.00 83.75 171 SER A N 1
ATOM 1312 C CA . SER A 1 171 ? -5.200 -5.199 7.558 1.00 83.75 171 SER A CA 1
ATOM 1313 C C . SER A 1 171 ? -5.495 -6.550 6.882 1.00 83.75 171 SER A C 1
ATOM 1315 O O . SER A 1 171 ? -5.751 -6.590 5.675 1.00 83.75 171 SER A O 1
ATOM 1317 N N . ASP A 1 172 ? -5.450 -7.655 7.623 1.00 84.56 172 ASP A N 1
ATOM 1318 C CA . ASP A 1 172 ? -5.582 -9.028 7.128 1.00 84.56 172 ASP A CA 1
ATOM 1319 C C . ASP A 1 172 ? -6.860 -9.739 7.605 1.00 84.56 172 ASP A C 1
ATOM 1321 O O . ASP A 1 172 ? -7.200 -10.810 7.096 1.00 84.56 172 ASP A O 1
ATOM 1325 N N . ALA A 1 173 ? -7.618 -9.140 8.525 1.00 85.94 173 ALA A N 1
ATOM 1326 C CA . ALA A 1 173 ? -8.862 -9.726 8.999 1.00 85.94 173 ALA A CA 1
ATOM 1327 C C . ALA A 1 173 ? -10.014 -9.557 7.990 1.00 85.94 173 ALA A C 1
ATOM 1329 O O . ALA A 1 173 ? -10.018 -8.699 7.110 1.00 85.94 173 ALA A O 1
ATOM 1330 N N . HIS A 1 174 ? -11.057 -10.374 8.142 1.00 88.12 174 HIS A N 1
ATOM 1331 C CA . HIS A 1 174 ? -12.224 -10.366 7.248 1.00 88.12 174 HIS A CA 1
ATOM 1332 C C . HIS A 1 174 ? -13.416 -9.548 7.772 1.00 88.12 174 HIS A C 1
ATOM 1334 O O . HIS A 1 174 ? -14.495 -9.604 7.185 1.00 88.12 174 HIS A O 1
ATOM 1340 N N . VAL A 1 175 ? -13.252 -8.824 8.882 1.00 90.88 175 VAL A N 1
ATOM 1341 C CA . VAL A 1 175 ? -14.339 -8.104 9.565 1.00 90.88 175 VAL A CA 1
ATOM 1342 C C . VAL A 1 175 ? -14.159 -6.592 9.482 1.00 90.88 175 VAL A C 1
ATOM 1344 O O . VAL A 1 175 ? -13.034 -6.094 9.499 1.00 90.88 175 VAL A O 1
ATOM 1347 N N . THR A 1 176 ? -15.263 -5.849 9.419 1.00 92.06 176 THR A N 1
ATOM 1348 C CA . THR A 1 176 ? -15.229 -4.379 9.504 1.00 92.06 176 THR A CA 1
ATOM 1349 C C . THR A 1 176 ? -15.024 -3.907 10.951 1.00 92.06 176 THR A C 1
ATOM 1351 O O . THR A 1 176 ? -15.307 -4.674 11.882 1.00 92.06 176 THR A O 1
ATOM 1354 N N . PRO A 1 177 ? -14.574 -2.657 11.181 1.00 91.62 177 PRO A N 1
ATOM 1355 C CA . PRO A 1 177 ? -14.520 -2.070 12.520 1.00 91.62 177 PRO A CA 1
ATOM 1356 C C . PRO A 1 177 ? -15.854 -2.172 13.277 1.00 91.62 177 PRO A C 1
ATOM 1358 O O . PRO A 1 177 ? -15.877 -2.500 14.464 1.00 91.62 177 PRO A O 1
ATOM 1361 N N . GLU A 1 178 ? -16.984 -1.975 12.594 1.00 93.38 178 GLU A N 1
ATOM 1362 C CA . GLU A 1 178 ? -18.329 -2.049 13.177 1.00 93.38 178 GLU A CA 1
ATOM 1363 C C . GLU A 1 178 ? -18.680 -3.478 13.589 1.00 93.38 178 GLU A C 1
ATOM 1365 O O . GLU A 1 178 ? -19.209 -3.699 14.679 1.00 93.38 178 GLU A O 1
ATOM 1370 N N . GLN A 1 179 ? -18.361 -4.463 12.744 1.00 95.12 179 GLN A N 1
ATOM 1371 C CA . GLN A 1 179 ? -18.582 -5.877 13.048 1.00 95.12 179 GLN A CA 1
ATOM 1372 C C . GLN A 1 179 ? -17.721 -6.334 14.228 1.00 95.12 179 GLN A C 1
ATOM 1374 O O . GLN A 1 179 ? -18.210 -7.037 15.117 1.00 95.12 179 GLN A O 1
ATOM 1379 N N . LEU A 1 180 ? -16.455 -5.917 14.262 1.00 95.00 180 LEU A N 1
ATOM 1380 C CA . LEU A 1 180 ? -15.539 -6.226 15.354 1.00 95.00 180 LEU A CA 1
ATOM 1381 C C . LEU A 1 180 ? -16.008 -5.586 16.667 1.00 95.00 180 LEU A C 1
ATOM 1383 O O . LEU A 1 180 ? -16.086 -6.265 17.692 1.00 95.00 180 LEU A O 1
ATOM 1387 N N . THR A 1 181 ? -16.432 -4.321 16.618 1.00 94.12 181 THR A N 1
ATOM 1388 C CA . THR A 1 181 ? -17.002 -3.602 17.766 1.00 94.12 181 THR A CA 1
ATOM 1389 C C . THR A 1 181 ? -18.288 -4.265 18.263 1.00 94.12 181 THR A C 1
ATOM 1391 O O . THR A 1 181 ? -18.465 -4.462 19.466 1.00 94.12 181 THR A O 1
ATOM 1394 N N . ALA A 1 182 ? -19.187 -4.666 17.358 1.00 95.31 182 ALA A N 1
ATOM 1395 C CA . ALA A 1 182 ? -20.413 -5.376 17.716 1.00 95.31 182 ALA A CA 1
ATOM 1396 C C . ALA A 1 182 ? -20.113 -6.722 18.395 1.00 95.31 182 ALA A C 1
ATOM 1398 O O . ALA A 1 182 ? -20.747 -7.069 19.393 1.00 95.31 182 ALA A O 1
ATOM 1399 N N . LYS A 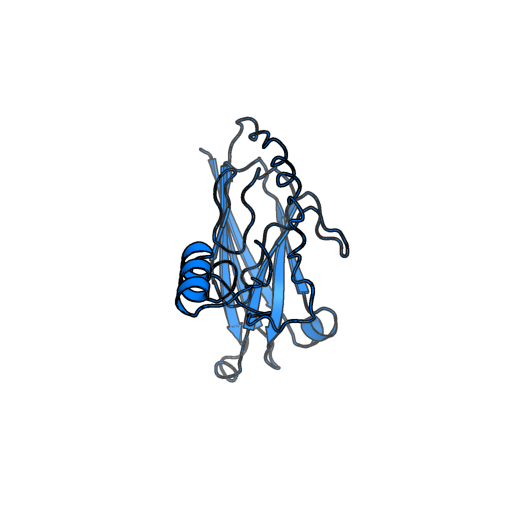1 183 ? -19.106 -7.457 17.906 1.00 95.56 183 LYS A N 1
ATOM 1400 C CA . LYS A 1 183 ? -18.653 -8.714 18.513 1.00 95.56 183 LYS A CA 1
ATOM 1401 C C . LYS A 1 183 ? -18.046 -8.497 19.900 1.00 95.56 183 LYS A C 1
ATOM 1403 O O . LYS A 1 183 ? -18.377 -9.247 20.815 1.00 95.56 183 LYS A O 1
ATOM 1408 N N . ALA A 1 184 ? -17.212 -7.473 20.079 1.00 94.88 184 ALA A N 1
ATOM 1409 C CA . ALA A 1 184 ? -16.650 -7.118 21.382 1.00 94.88 184 ALA A CA 1
ATOM 1410 C C . ALA A 1 184 ? -17.752 -6.813 22.409 1.00 94.88 184 ALA A C 1
ATOM 1412 O O . ALA A 1 184 ? -17.727 -7.346 23.519 1.00 94.88 184 ALA A O 1
ATOM 1413 N N . ARG A 1 185 ? -18.783 -6.055 22.004 1.00 94.75 185 ARG A N 1
ATOM 1414 C CA . ARG A 1 185 ? -19.968 -5.803 22.841 1.00 94.75 185 ARG A CA 1
ATOM 1415 C C . ARG A 1 185 ? -20.722 -7.088 23.179 1.00 94.75 185 ARG A C 1
ATOM 1417 O O . ARG A 1 185 ? -21.067 -7.295 24.337 1.00 94.75 185 ARG A O 1
ATOM 1424 N N . ALA A 1 186 ? -20.943 -7.970 22.202 1.00 96.44 186 ALA A N 1
ATOM 1425 C CA . ALA A 1 186 ? -21.624 -9.248 22.424 1.00 96.44 186 ALA A CA 1
ATOM 1426 C C . ALA A 1 186 ? -20.856 -10.186 23.376 1.00 96.44 186 ALA A C 1
ATOM 1428 O O . ALA A 1 186 ? -21.469 -10.986 24.079 1.00 96.44 186 ALA A O 1
ATOM 1429 N N . LEU A 1 187 ? -19.524 -10.079 23.423 1.00 96.06 187 LEU A N 1
ATOM 1430 C CA . LEU A 1 187 ? -18.659 -10.823 24.345 1.00 96.06 187 LEU A CA 1
ATOM 1431 C C . LEU A 1 187 ? -18.536 -10.177 25.736 1.00 96.06 187 LEU A C 1
ATOM 1433 O O . LEU A 1 187 ? -17.889 -10.758 26.612 1.00 96.06 187 LEU A O 1
ATOM 1437 N N . GLY A 1 188 ? -19.146 -9.005 25.943 1.00 94.31 188 GLY A N 1
ATOM 1438 C CA . GLY A 1 188 ? -19.064 -8.255 27.194 1.00 94.31 188 GLY A CA 1
ATOM 1439 C C . GLY A 1 188 ? -17.658 -7.727 27.480 1.00 94.31 188 GLY A C 1
ATOM 1440 O O . GLY A 1 188 ? -17.212 -7.804 28.620 1.00 94.31 188 GLY A O 1
ATOM 1441 N N . LEU A 1 189 ? -16.934 -7.279 26.447 1.00 94.94 189 LEU A N 1
ATOM 1442 C CA . LEU A 1 189 ? -15.676 -6.555 26.637 1.00 94.94 189 LEU A CA 1
ATOM 1443 C C . LEU A 1 189 ? -15.960 -5.102 27.036 1.00 94.94 189 LEU A C 1
ATOM 1445 O O . LEU A 1 189 ? -16.804 -4.441 26.430 1.00 94.94 189 LEU A O 1
ATOM 1449 N N . ASP A 1 190 ? -15.210 -4.611 28.015 1.00 90.88 190 ASP A N 1
ATOM 1450 C CA . ASP A 1 190 ? -15.227 -3.228 28.482 1.00 90.88 190 ASP A CA 1
ATOM 1451 C C . ASP A 1 190 ? -14.405 -2.303 27.572 1.00 90.88 190 ASP A C 1
ATOM 1453 O O . ASP A 1 190 ? -14.709 -1.119 27.446 1.00 90.88 190 ASP A O 1
ATOM 1457 N N . PHE A 1 191 ? -13.372 -2.841 26.915 1.00 91.19 191 PHE A N 1
ATOM 1458 C CA . PHE A 1 191 ? -12.582 -2.121 25.917 1.00 91.19 191 PHE A CA 1
ATOM 1459 C C . PHE A 1 191 ? -12.129 -3.030 24.766 1.00 91.19 191 PHE A C 1
ATOM 1461 O O . PHE A 1 191 ? -12.019 -4.251 24.902 1.00 91.19 191 PHE A O 1
ATOM 1468 N N . LEU A 1 192 ? -11.853 -2.402 23.624 1.00 93.69 192 LEU A N 1
ATOM 1469 C CA . LEU A 1 192 ? -11.336 -3.022 22.407 1.00 93.69 192 LEU A CA 1
ATOM 1470 C C . LEU A 1 192 ? -10.322 -2.065 21.775 1.00 93.69 192 LEU A C 1
ATOM 1472 O O . LEU A 1 192 ? -10.669 -0.923 21.475 1.00 93.69 192 LEU A O 1
ATOM 1476 N N . ALA A 1 193 ? -9.104 -2.538 21.540 1.00 93.31 193 ALA A N 1
ATOM 1477 C CA . ALA A 1 193 ? -8.094 -1.833 20.765 1.00 93.31 193 ALA A CA 1
ATOM 1478 C C . ALA A 1 193 ? -7.995 -2.435 19.357 1.00 93.31 193 ALA A C 1
ATOM 1480 O O . ALA A 1 193 ? -7.730 -3.629 19.196 1.00 93.31 193 ALA A O 1
ATOM 1481 N N . ILE A 1 194 ? -8.204 -1.594 18.341 1.00 91.62 194 ILE A N 1
ATOM 1482 C CA . ILE A 1 194 ? -7.991 -1.935 16.931 1.00 91.62 194 ILE A CA 1
ATOM 1483 C C . ILE A 1 194 ? -6.599 -1.451 16.539 1.00 91.62 194 ILE A C 1
ATOM 1485 O O . ILE A 1 194 ? -6.291 -0.266 16.641 1.00 91.62 194 ILE A O 1
ATOM 1489 N N . THR A 1 195 ? -5.765 -2.386 16.107 1.00 89.06 195 THR A N 1
ATOM 1490 C CA . THR A 1 195 ? -4.338 -2.199 15.838 1.00 89.06 195 THR A CA 1
ATOM 1491 C C . THR A 1 195 ? -4.010 -2.703 14.435 1.00 89.06 195 THR A C 1
ATOM 1493 O O . THR A 1 195 ? -3.164 -3.581 14.259 1.00 89.06 195 THR A O 1
ATOM 1496 N N . ASP A 1 196 ? -4.733 -2.207 13.427 1.00 85.62 196 ASP A N 1
ATOM 1497 C CA . ASP A 1 196 ? -4.442 -2.512 12.025 1.00 85.62 196 ASP A CA 1
ATOM 1498 C C . ASP A 1 196 ? -3.011 -2.095 11.660 1.00 85.62 196 ASP A C 1
ATOM 1500 O O . ASP A 1 196 ? -2.471 -1.133 12.200 1.00 85.62 196 ASP A O 1
ATOM 1504 N N . TYR A 1 197 ? -2.387 -2.828 10.735 1.00 74.12 197 TYR A N 1
ATOM 1505 C CA . TYR A 1 197 ? -0.965 -2.654 10.427 1.00 74.12 197 TYR A CA 1
ATOM 1506 C C . TYR A 1 197 ? -0.607 -1.247 9.931 1.00 74.12 197 TYR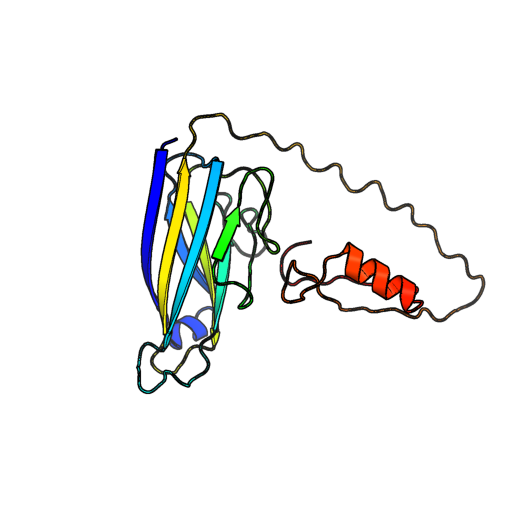 A C 1
ATOM 1508 O O . TYR A 1 197 ? 0.517 -0.805 10.153 1.00 74.12 197 TYR A O 1
ATOM 1516 N N . ASN A 1 198 ? -1.527 -0.560 9.236 1.00 69.94 198 ASN A N 1
ATOM 1517 C CA . ASN A 1 198 ? -1.137 0.539 8.344 1.00 69.94 198 ASN A CA 1
ATOM 1518 C C . ASN A 1 198 ? -2.050 1.766 8.384 1.00 69.94 198 ASN A C 1
ATOM 1520 O O . ASN A 1 198 ? -1.561 2.893 8.380 1.00 69.94 198 ASN A O 1
ATOM 1524 N N . THR A 1 199 ? -3.366 1.569 8.363 1.00 68.75 199 THR A N 1
ATOM 1525 C CA . THR A 1 199 ? -4.347 2.660 8.265 1.00 68.75 199 THR A CA 1
ATOM 1526 C C . THR A 1 199 ? -5.577 2.310 9.087 1.00 68.75 199 THR A C 1
ATOM 1528 O O . THR A 1 199 ? -6.053 1.180 8.969 1.00 68.75 199 THR A O 1
ATOM 1531 N N . ILE A 1 200 ? -6.105 3.273 9.842 1.00 59.53 200 ILE A N 1
ATOM 1532 C CA . ILE A 1 200 ? -7.415 3.228 10.506 1.00 59.53 200 ILE A CA 1
ATOM 1533 C C . ILE A 1 200 ? -8.188 4.460 10.047 1.00 59.53 200 ILE A C 1
ATOM 1535 O O . ILE A 1 200 ? -7.548 5.537 9.994 1.00 59.53 200 ILE A O 1
#